Protein AF-A0A2I1DIG7-F1 (afdb_monomer)

Foldseek 3Di:
DDDDDDDDPDPPPPPPPDDDDPPPPPPPDDPPPPPPVNVVQVVQDDPVLVVLVVVLVVLLVLLVVLLVVLVVCLVPQDPDVVLSVVLVVLSVVLVVLLVVLVVVLVVLNVVLSVLSVLLVVLVVVLVVLVVVLVVDDPDPPPPVVSVVVNVVSVVSNVVSVVVSVVSVVVSVVSSVVSVVSSVVNLVSSLVSQVVSCVSCVVVPDHSCVRVVDPPPPPPPPDD

Sequence (223 aa):
MSEDVSPYYSAQRQELFREPQPTQQIEEAKPIQSDPDLDLLFSAVSRREEHIVDEILRSKSRADQALNLAQFAIATQLDQPAIKAIVGRALQDSKKDIDNNWEQIKSRIHRGREKQRLYQSLIRDMRTYQTELKSFGKVGRWAYAKARQKISLLEKIATVQEEALTARQSNMNIYDEITHLHEQMNRIIDDFVRLMDQALKPYRVSLLSIVPVEKTEENEAFT

Structure (mmCIF, N/CA/C/O backbone):
data_AF-A0A2I1DIG7-F1
#
_entry.id   AF-A0A2I1DIG7-F1
#
loop_
_atom_site.group_PDB
_atom_site.id
_atom_site.type_symbol
_atom_site.label_atom_id
_atom_site.label_alt_id
_atom_site.label_comp_id
_atom_site.label_asym_id
_atom_site.label_entity_id
_atom_site.label_seq_id
_atom_site.pdbx_PDB_ins_code
_atom_site.Cartn_x
_atom_site.Cartn_y
_atom_site.Cartn_z
_atom_site.occupancy
_atom_site.B_iso_or_equiv
_atom_site.auth_seq_id
_atom_site.auth_comp_id
_atom_site.auth_asym_id
_atom_site.auth_atom_id
_atom_site.pdbx_PDB_model_num
ATOM 1 N N . MET A 1 1 ? -65.538 -28.952 -41.604 1.00 41.72 1 MET A N 1
ATOM 2 C CA . MET A 1 1 ? -65.391 -28.784 -40.148 1.00 41.72 1 MET A CA 1
ATOM 3 C C . MET A 1 1 ? -63.909 -28.711 -39.853 1.00 41.72 1 MET A C 1
ATOM 5 O O . MET A 1 1 ? -63.253 -29.737 -39.940 1.00 41.72 1 MET A O 1
ATOM 9 N N . SER A 1 2 ? -63.422 -27.499 -39.599 1.00 36.06 2 SER A N 1
ATOM 10 C CA . SER A 1 2 ? -62.086 -27.192 -39.083 1.00 36.06 2 SER A CA 1
ATOM 11 C C . SER A 1 2 ? -62.243 -25.899 -38.284 1.00 36.06 2 SER A C 1
ATOM 13 O O . SER A 1 2 ? -62.700 -24.902 -38.841 1.00 36.06 2 SER A O 1
ATOM 15 N N . GLU A 1 3 ? -61.977 -25.960 -36.983 1.00 39.78 3 GLU A N 1
ATOM 16 C CA . GLU A 1 3 ? -62.033 -24.836 -36.046 1.00 39.78 3 GLU A CA 1
ATOM 17 C C . GLU A 1 3 ? -60.629 -24.234 -35.906 1.00 39.78 3 GLU A C 1
ATOM 19 O O . GLU A 1 3 ? -59.694 -24.949 -35.551 1.00 39.78 3 GLU A O 1
ATOM 24 N N . ASP A 1 4 ? -60.498 -22.930 -36.161 1.00 42.25 4 ASP A N 1
ATOM 25 C CA . ASP A 1 4 ? -59.338 -22.125 -35.765 1.00 42.25 4 ASP A CA 1
ATOM 26 C C . ASP A 1 4 ? -59.687 -21.368 -34.476 1.00 42.25 4 ASP A C 1
ATOM 28 O O . ASP A 1 4 ? -60.596 -20.534 -34.437 1.00 42.25 4 ASP A O 1
ATOM 32 N N . VAL A 1 5 ? -58.963 -21.690 -33.404 1.00 43.78 5 VAL A N 1
ATOM 33 C CA . VAL A 1 5 ? -59.120 -21.122 -32.062 1.00 43.78 5 VAL A CA 1
ATOM 34 C C . VAL A 1 5 ? -58.195 -19.911 -31.909 1.00 43.78 5 VAL A C 1
ATOM 36 O O . VAL A 1 5 ? -56.974 -20.024 -31.986 1.00 43.78 5 VAL A O 1
ATOM 39 N N . SER A 1 6 ? -58.801 -18.746 -31.672 1.00 43.62 6 SER A N 1
ATOM 40 C CA . SER A 1 6 ? -58.138 -17.464 -31.396 1.00 43.62 6 SER A CA 1
ATOM 41 C C . SER A 1 6 ? -57.540 -17.411 -29.972 1.00 43.62 6 SER A C 1
ATOM 43 O O . SER A 1 6 ? -58.191 -17.874 -29.030 1.00 43.62 6 SER A O 1
ATOM 45 N N . PRO A 1 7 ? -56.338 -16.831 -29.761 1.00 49.75 7 PRO A N 1
ATOM 46 C CA . PRO A 1 7 ? -55.636 -16.855 -28.481 1.00 49.75 7 PRO A CA 1
ATOM 47 C C . PRO A 1 7 ? -55.866 -15.559 -27.688 1.00 49.75 7 PRO A C 1
ATOM 49 O O . PRO A 1 7 ? -55.110 -14.603 -27.819 1.00 49.75 7 PRO A O 1
ATOM 52 N N . TYR A 1 8 ? -56.878 -15.517 -26.822 1.00 45.59 8 TYR A N 1
ATOM 53 C CA . TYR A 1 8 ? -57.072 -14.381 -25.906 1.00 45.59 8 TYR A CA 1
ATOM 54 C C . TYR A 1 8 ? -57.548 -14.809 -24.515 1.00 45.59 8 TYR A C 1
ATOM 56 O O . TYR A 1 8 ? -58.564 -14.337 -24.034 1.00 45.59 8 TYR A O 1
ATOM 64 N N . TYR A 1 9 ? -56.794 -15.676 -23.833 1.00 47.66 9 TYR A N 1
ATOM 65 C CA . TYR A 1 9 ? -56.940 -15.876 -22.383 1.00 47.66 9 TYR A CA 1
ATOM 66 C C . TYR A 1 9 ? -55.616 -16.327 -21.743 1.00 47.66 9 TYR A C 1
ATOM 68 O O . TYR A 1 9 ? -55.425 -17.502 -21.442 1.00 47.66 9 TYR A O 1
ATOM 76 N N . SER A 1 10 ? -54.682 -15.400 -21.505 1.00 55.91 10 SER A N 1
ATOM 77 C CA . SER A 1 10 ? -53.523 -15.676 -20.629 1.00 55.91 10 SER A CA 1
ATOM 78 C C . SER A 1 10 ? -53.003 -14.492 -19.803 1.00 55.91 10 SER A C 1
ATOM 80 O O . SER A 1 10 ? -52.068 -14.673 -19.030 1.00 55.91 10 SER A O 1
ATOM 82 N N . ALA A 1 11 ? -53.625 -13.309 -19.863 1.00 49.84 11 ALA A N 1
ATOM 83 C CA . ALA A 1 11 ? -53.161 -12.151 -19.087 1.00 49.84 11 ALA A CA 1
ATOM 84 C C . ALA A 1 11 ? -53.667 -12.129 -17.628 1.00 49.84 11 ALA A C 1
ATOM 86 O O . ALA A 1 11 ? -53.032 -11.538 -16.765 1.00 49.84 11 ALA A O 1
ATOM 87 N N . GLN A 1 12 ? -54.774 -12.809 -17.314 1.00 46.28 12 GLN A N 1
ATOM 88 C CA . GLN A 1 12 ? -55.459 -12.646 -16.021 1.00 46.28 12 GLN A CA 1
ATOM 89 C C . GLN A 1 12 ? -55.063 -13.677 -14.945 1.00 46.28 12 GLN A C 1
ATOM 91 O O . GLN A 1 12 ? -55.613 -13.674 -13.848 1.00 46.28 12 GLN A O 1
ATOM 96 N N . ARG A 1 13 ? -54.109 -14.576 -15.234 1.00 43.19 13 ARG A N 1
ATOM 97 C CA . ARG A 1 13 ? -53.685 -15.647 -14.306 1.00 43.19 13 ARG A CA 1
ATOM 98 C C . ARG A 1 13 ? -52.307 -15.433 -13.666 1.00 43.19 13 ARG A C 1
ATOM 100 O O . ARG A 1 13 ? -51.921 -16.232 -12.821 1.00 43.19 13 ARG A O 1
ATOM 107 N N . GLN A 1 14 ? -51.581 -14.372 -14.031 1.00 46.81 14 GLN A N 1
ATOM 108 C CA . GLN A 1 14 ? -50.268 -14.045 -13.447 1.00 46.81 14 GLN A CA 1
ATOM 109 C C . GLN A 1 14 ? -50.323 -13.020 -12.301 1.00 46.81 14 GLN A C 1
ATOM 111 O O . GLN A 1 14 ? -49.319 -12.819 -11.625 1.00 46.81 14 GLN A O 1
ATOM 116 N N . GLU A 1 15 ? -51.480 -12.420 -12.010 1.00 49.91 15 GLU A N 1
ATOM 117 C CA . GLU A 1 15 ? -51.599 -11.404 -10.947 1.00 49.91 15 GLU A CA 1
ATOM 118 C C . GLU A 1 15 ? -51.846 -11.980 -9.540 1.00 49.91 15 GLU A C 1
ATOM 120 O O . GLU A 1 15 ? -51.799 -11.247 -8.558 1.00 49.91 15 GLU A O 1
ATOM 125 N N . LEU A 1 16 ? -52.044 -13.296 -9.406 1.00 44.84 16 LEU A N 1
ATOM 126 C CA . LEU A 1 16 ? -52.400 -13.946 -8.133 1.00 44.84 16 LEU A CA 1
ATOM 127 C C . LEU A 1 16 ? -51.210 -14.472 -7.305 1.00 44.84 16 LEU A C 1
ATOM 129 O O . LEU A 1 16 ? -51.432 -15.046 -6.245 1.00 44.84 16 LEU A O 1
ATOM 133 N N . PHE A 1 17 ? -49.961 -14.257 -7.742 1.00 43.19 17 PHE A N 1
ATOM 134 C CA . PHE A 1 17 ? -48.748 -14.724 -7.038 1.00 43.19 17 PHE A CA 1
ATOM 135 C C . PHE A 1 17 ? -47.751 -13.614 -6.651 1.00 43.19 17 PHE A C 1
ATOM 137 O O . PHE A 1 17 ? -46.592 -13.899 -6.355 1.00 43.19 17 PHE A O 1
ATOM 144 N N . ARG A 1 18 ? -48.166 -12.341 -6.608 1.00 42.56 18 ARG A N 1
ATOM 145 C CA . ARG A 1 18 ? -47.345 -11.280 -5.995 1.00 42.56 18 ARG A CA 1
ATOM 146 C C . ARG A 1 18 ? -47.622 -11.197 -4.493 1.00 42.56 18 ARG A C 1
ATOM 148 O O . ARG A 1 18 ? -48.443 -10.402 -4.050 1.00 42.56 18 ARG A O 1
ATOM 155 N N . GLU A 1 19 ? -46.913 -12.004 -3.712 1.00 44.62 19 GLU A N 1
ATOM 156 C CA . GLU A 1 19 ? -46.682 -11.674 -2.303 1.00 44.62 19 GLU A CA 1
ATOM 157 C C . GLU A 1 19 ? -45.810 -10.403 -2.207 1.00 44.62 19 GLU A C 1
ATOM 159 O O . GLU A 1 19 ? -44.902 -10.214 -3.027 1.00 44.62 19 GLU A O 1
ATOM 164 N N . PRO A 1 20 ? -46.074 -9.498 -1.246 1.00 40.66 20 PRO A N 1
ATOM 165 C CA . PRO A 1 20 ? -45.324 -8.259 -1.102 1.00 40.66 20 PRO A CA 1
ATOM 166 C C . PRO A 1 20 ? -43.952 -8.551 -0.485 1.00 40.66 20 PRO A C 1
ATOM 168 O O . PRO A 1 20 ? -43.839 -8.844 0.704 1.00 40.66 20 PRO A O 1
ATOM 171 N N . GLN A 1 21 ? -42.889 -8.445 -1.282 1.00 39.94 21 GLN A N 1
ATOM 172 C CA . GLN A 1 21 ? -41.543 -8.337 -0.723 1.00 39.94 21 GLN A CA 1
ATOM 173 C C . GLN A 1 21 ? -41.403 -6.990 0.007 1.00 39.94 21 GLN A C 1
ATOM 175 O O . GLN A 1 21 ? -41.859 -5.969 -0.517 1.00 39.94 21 GLN A O 1
ATOM 180 N N . PRO A 1 22 ? -40.786 -6.957 1.201 1.00 36.09 22 PRO A N 1
ATOM 181 C CA . PRO A 1 22 ? -40.536 -5.713 1.904 1.00 36.09 22 PRO A CA 1
ATOM 182 C C . PRO A 1 22 ? -39.555 -4.880 1.086 1.00 36.09 22 PRO A C 1
ATOM 184 O O . PRO A 1 22 ? -38.478 -5.344 0.714 1.00 36.09 22 PRO A O 1
ATOM 187 N N . THR A 1 23 ? -39.948 -3.641 0.811 1.00 41.53 23 THR A N 1
ATOM 188 C CA . THR A 1 23 ? -39.124 -2.607 0.199 1.00 41.53 23 THR A CA 1
ATOM 189 C C . THR A 1 23 ? -37.865 -2.419 1.045 1.00 41.53 23 THR A C 1
ATOM 191 O O . THR A 1 23 ? -37.872 -1.680 2.027 1.00 41.53 23 THR A O 1
ATOM 194 N N . GLN A 1 24 ? -36.773 -3.096 0.688 1.00 35.69 24 GLN A N 1
ATOM 195 C CA . GLN A 1 24 ? -35.452 -2.655 1.105 1.00 35.69 24 GLN A CA 1
ATOM 196 C C . GLN A 1 24 ? -35.233 -1.318 0.409 1.00 35.69 24 GLN A C 1
ATOM 198 O O . GLN A 1 24 ? -35.004 -1.249 -0.798 1.00 35.69 24 GLN A O 1
ATOM 203 N N . GLN A 1 25 ? -35.396 -0.245 1.179 1.00 35.19 25 GLN A N 1
ATOM 204 C CA . GLN A 1 25 ? -34.804 1.038 0.857 1.00 35.19 25 GLN A CA 1
ATOM 205 C C . GLN A 1 25 ? -33.308 0.771 0.708 1.00 35.19 25 GLN A C 1
ATOM 207 O O . GLN A 1 25 ? -32.597 0.581 1.690 1.00 35.19 25 GLN A O 1
ATOM 212 N N . ILE A 1 26 ? -32.852 0.664 -0.536 1.00 41.94 26 ILE A N 1
ATOM 213 C CA . ILE A 1 26 ? -31.448 0.845 -0.858 1.00 41.94 26 ILE A CA 1
ATOM 214 C C . ILE A 1 26 ? -31.205 2.310 -0.509 1.00 41.94 26 ILE A C 1
ATOM 216 O O . ILE A 1 26 ? -31.555 3.196 -1.287 1.00 41.94 26 ILE A O 1
ATOM 220 N N . GLU A 1 27 ? -30.733 2.566 0.715 1.00 37.75 27 GLU A N 1
ATOM 221 C CA . GLU A 1 27 ? -30.105 3.837 1.049 1.00 37.75 27 GLU A CA 1
ATOM 222 C C . GLU A 1 27 ? -29.059 4.072 -0.034 1.00 37.75 27 GLU A C 1
ATOM 224 O O . GLU A 1 27 ? -28.106 3.302 -0.179 1.00 37.75 27 GLU A O 1
ATOM 229 N N . GLU A 1 28 ? -29.310 5.089 -0.855 1.00 39.97 28 GLU A N 1
ATOM 230 C CA . GLU A 1 28 ? -28.376 5.592 -1.842 1.00 39.97 28 GLU A CA 1
ATOM 231 C C . GLU A 1 28 ? -27.035 5.772 -1.138 1.00 39.97 28 GLU A C 1
ATOM 233 O O . GLU A 1 28 ? -26.866 6.648 -0.283 1.00 39.97 28 GLU A O 1
ATOM 238 N N . ALA A 1 29 ? -26.093 4.885 -1.461 1.00 34.38 29 ALA A N 1
ATOM 239 C CA . ALA A 1 29 ? -24.721 5.006 -1.030 1.00 34.38 29 ALA A CA 1
ATOM 240 C C . ALA A 1 29 ? -24.273 6.408 -1.436 1.00 34.38 29 ALA A C 1
ATOM 242 O O . ALA A 1 29 ? -24.163 6.711 -2.627 1.00 34.38 29 ALA A O 1
ATOM 243 N N . LYS A 1 30 ? -24.070 7.279 -0.438 1.00 35.94 30 LYS A N 1
ATOM 244 C CA . LYS A 1 30 ? -23.437 8.579 -0.645 1.00 35.94 30 LYS A CA 1
ATOM 245 C C . LYS A 1 30 ? -22.227 8.332 -1.541 1.00 35.94 30 LYS A C 1
ATOM 247 O O . LYS A 1 30 ? -21.436 7.446 -1.198 1.00 35.94 30 LYS A O 1
ATOM 252 N N . PRO A 1 31 ? -22.081 9.051 -2.667 1.00 37.19 31 PRO A N 1
ATOM 253 C CA . PRO A 1 31 ? -20.903 8.896 -3.492 1.00 37.19 31 PRO A CA 1
ATOM 254 C C . PRO A 1 31 ? -19.711 9.147 -2.578 1.00 37.19 31 PRO A C 1
ATOM 256 O O . PRO A 1 31 ? -19.595 10.214 -1.968 1.00 37.19 31 PRO A O 1
ATOM 259 N N . ILE A 1 32 ? -18.885 8.113 -2.418 1.00 45.44 32 ILE A N 1
ATOM 260 C CA . ILE A 1 32 ? -17.539 8.241 -1.879 1.00 45.44 32 ILE A CA 1
ATOM 261 C C . ILE A 1 32 ? -16.958 9.403 -2.674 1.00 45.44 32 ILE A C 1
ATOM 263 O O . ILE A 1 32 ? -16.898 9.315 -3.899 1.00 45.44 32 ILE A O 1
ATOM 267 N N . GLN A 1 33 ? -16.676 10.524 -2.009 1.00 41.66 33 GLN A N 1
ATOM 268 C CA . GLN A 1 33 ? -15.991 11.646 -2.633 1.00 41.66 33 GLN A CA 1
ATOM 269 C C . GLN A 1 33 ? -14.671 11.072 -3.139 1.00 41.66 33 GLN A C 1
ATOM 271 O O . GLN A 1 33 ? -13.761 10.833 -2.346 1.00 41.66 33 GLN A O 1
ATOM 276 N N . SER A 1 34 ? -14.619 10.724 -4.427 1.00 44.69 34 SER A N 1
ATOM 277 C CA . SER A 1 34 ? -13.392 10.282 -5.052 1.00 44.69 34 SER A CA 1
ATOM 278 C C . SER A 1 34 ? -12.483 11.492 -5.027 1.00 44.69 34 SER A C 1
ATOM 280 O O . SER A 1 34 ? -12.815 12.561 -5.541 1.00 44.69 34 SER A O 1
ATOM 282 N N . ASP A 1 35 ? -11.373 11.349 -4.315 1.00 45.12 35 ASP A N 1
ATOM 283 C CA . ASP A 1 35 ? -10.326 12.350 -4.329 1.00 45.12 35 ASP A CA 1
ATOM 284 C C . ASP A 1 35 ? -9.888 12.466 -5.800 1.00 45.12 35 ASP A C 1
ATOM 286 O O . ASP A 1 35 ? -9.460 11.464 -6.380 1.00 45.12 35 ASP A O 1
ATOM 290 N N . PRO A 1 36 ? -10.022 13.625 -6.461 1.00 52.28 36 PRO A N 1
ATOM 291 C CA . PRO A 1 36 ? -9.705 13.755 -7.886 1.00 52.28 36 PRO A CA 1
ATOM 292 C C . PRO A 1 36 ? -8.221 13.465 -8.194 1.00 52.28 36 PRO A C 1
ATOM 294 O O . PRO A 1 36 ? -7.865 13.181 -9.338 1.00 52.28 36 PRO A O 1
ATOM 297 N N . ASP A 1 37 ? -7.369 13.444 -7.163 1.00 46.16 37 ASP A N 1
ATOM 298 C CA . ASP A 1 37 ? -5.976 12.992 -7.218 1.00 46.16 37 ASP A CA 1
ATOM 299 C C . ASP A 1 37 ? -5.813 11.461 -7.323 1.00 46.16 37 ASP A C 1
ATOM 301 O O . ASP A 1 37 ? -4.749 10.984 -7.722 1.00 46.16 37 ASP A O 1
ATOM 305 N N . LEU A 1 38 ? -6.836 10.669 -6.985 1.00 47.41 38 LEU A N 1
ATOM 306 C CA . LEU A 1 38 ? -6.854 9.206 -7.112 1.00 47.41 38 LEU A CA 1
ATOM 307 C C . LEU A 1 38 ? -7.282 8.756 -8.520 1.00 47.41 38 LEU A C 1
ATOM 309 O O . LEU A 1 38 ? -6.676 7.830 -9.062 1.00 47.41 38 LEU A O 1
ATOM 313 N N . ASP A 1 39 ? -8.244 9.443 -9.143 1.00 46.19 39 ASP A N 1
ATOM 314 C CA . ASP A 1 39 ? -8.859 9.019 -10.414 1.00 46.19 39 ASP A CA 1
ATOM 315 C C . ASP A 1 39 ? -7.928 9.144 -11.636 1.00 46.19 39 ASP A C 1
ATOM 317 O O . ASP A 1 39 ? -7.998 8.344 -12.570 1.00 46.19 39 ASP A O 1
ATOM 321 N N . LEU A 1 40 ? -6.965 10.071 -11.617 1.00 45.78 40 LEU A N 1
ATOM 322 C CA . LEU A 1 40 ? -5.964 10.216 -12.688 1.00 45.78 40 LEU A CA 1
ATOM 323 C C . LEU A 1 40 ? -4.825 9.176 -12.631 1.00 45.78 40 LEU A C 1
ATOM 325 O O . LEU A 1 40 ? -3.918 9.205 -13.466 1.00 45.78 40 LEU A O 1
ATOM 329 N N . LEU A 1 41 ? -4.846 8.258 -11.656 1.00 45.66 41 LEU A N 1
ATOM 330 C CA . LEU A 1 41 ? -3.738 7.345 -11.350 1.00 45.66 41 LEU A CA 1
ATOM 331 C C . LEU A 1 41 ? -4.040 5.862 -11.616 1.00 45.66 41 LEU A C 1
ATOM 333 O O . LEU A 1 41 ? -3.121 5.044 -11.555 1.00 45.66 41 LEU A O 1
ATOM 337 N N . PHE A 1 42 ? -5.271 5.506 -11.996 1.00 46.12 42 PHE A N 1
ATOM 338 C CA . PHE A 1 42 ? -5.660 4.124 -12.316 1.00 46.12 42 PHE A CA 1
ATOM 339 C C . PHE A 1 42 ? -5.193 3.631 -13.697 1.00 46.12 42 PHE A C 1
ATOM 341 O O . PHE A 1 42 ? -5.257 2.439 -13.981 1.00 46.12 42 PHE A O 1
ATOM 348 N N . SER A 1 43 ? -4.621 4.485 -14.557 1.00 47.06 43 SER A N 1
ATOM 349 C CA . SER A 1 43 ? -4.090 4.030 -15.858 1.00 47.06 43 SER A CA 1
ATOM 350 C C . SER A 1 43 ? -2.742 3.298 -15.755 1.00 47.06 43 SER A C 1
ATOM 352 O O . SER A 1 43 ? -2.150 2.944 -16.776 1.00 47.06 43 SER A O 1
ATOM 354 N N . ALA A 1 44 ? -2.203 3.150 -14.543 1.00 52.09 44 ALA A N 1
ATOM 355 C CA . ALA A 1 44 ? -0.810 2.791 -14.310 1.00 52.09 44 ALA A CA 1
ATOM 356 C C . ALA A 1 44 ? -0.596 1.608 -13.358 1.00 52.09 44 ALA A C 1
ATOM 358 O O . ALA A 1 44 ? 0.519 1.085 -13.347 1.00 52.09 44 ALA A O 1
ATOM 359 N N . VAL A 1 45 ? -1.622 1.213 -12.598 1.00 58.09 45 VAL A N 1
ATOM 360 C CA . VAL A 1 45 ? -1.557 0.260 -11.481 1.00 58.09 45 VAL A CA 1
ATOM 361 C C . VAL A 1 45 ? -1.855 -1.161 -11.975 1.00 58.09 45 VAL A C 1
ATOM 363 O O . VAL A 1 45 ? -2.705 -1.365 -12.840 1.00 58.09 45 VAL A O 1
ATOM 366 N N . SER A 1 46 ? -1.124 -2.169 -11.486 1.00 67.25 46 SER A N 1
ATOM 367 C CA . SER A 1 46 ? -1.462 -3.570 -11.784 1.00 67.25 46 SER A CA 1
ATOM 368 C C . SER A 1 46 ? -2.808 -3.912 -11.143 1.00 67.25 46 SER A C 1
ATOM 370 O O . SER A 1 46 ? -3.027 -3.545 -9.995 1.00 67.25 46 SER A O 1
ATOM 372 N N . ARG A 1 47 ? -3.671 -4.700 -11.799 1.00 74.94 47 ARG A N 1
ATOM 373 C CA . ARG A 1 47 ? -4.954 -5.153 -11.209 1.00 74.94 47 ARG A CA 1
ATOM 374 C C . ARG A 1 47 ? -4.801 -5.745 -9.799 1.00 74.94 47 ARG A C 1
ATOM 376 O O . ARG A 1 47 ? -5.683 -5.592 -8.966 1.00 74.94 47 ARG A O 1
ATOM 383 N N . ARG A 1 48 ? -3.665 -6.401 -9.523 1.00 75.38 48 ARG A N 1
ATOM 384 C CA . ARG A 1 48 ? -3.313 -6.904 -8.181 1.00 75.38 48 ARG A CA 1
ATOM 385 C C . ARG A 1 48 ? -3.149 -5.770 -7.164 1.00 75.38 48 ARG A C 1
ATOM 387 O O . ARG A 1 48 ? -3.635 -5.878 -6.051 1.00 75.38 48 ARG A O 1
ATOM 394 N N . GLU A 1 49 ? -2.431 -4.718 -7.533 1.00 74.75 49 GLU A N 1
ATOM 395 C CA . GLU A 1 49 ? -2.117 -3.579 -6.662 1.00 74.75 49 GLU A CA 1
ATOM 396 C C . GLU A 1 49 ? -3.384 -2.759 -6.359 1.00 74.75 49 GLU A C 1
ATOM 398 O O . GLU A 1 49 ? -3.573 -2.319 -5.231 1.00 74.75 49 GLU A O 1
ATOM 403 N N . GLU A 1 50 ? -4.274 -2.613 -7.344 1.00 79.25 50 GLU A N 1
ATOM 404 C CA . GLU A 1 50 ? -5.595 -1.992 -7.185 1.00 79.25 50 GLU A CA 1
ATOM 405 C C . GLU A 1 50 ? -6.483 -2.801 -6.232 1.00 79.25 50 GLU A C 1
ATOM 407 O O . GLU A 1 50 ? -7.007 -2.253 -5.266 1.00 79.25 50 GLU A O 1
ATOM 412 N N . HIS A 1 51 ? -6.551 -4.121 -6.429 1.00 84.12 51 HIS A N 1
ATOM 413 C CA . HIS A 1 51 ? -7.302 -5.012 -5.548 1.00 84.12 51 HIS A CA 1
ATOM 414 C C . HIS A 1 51 ? -6.833 -4.938 -4.086 1.00 84.12 51 HIS A C 1
ATOM 416 O O . HIS A 1 51 ? -7.663 -4.850 -3.186 1.00 84.12 51 HIS A O 1
ATOM 422 N N . ILE A 1 52 ? -5.513 -4.908 -3.856 1.00 83.38 52 ILE A N 1
ATOM 423 C CA . ILE A 1 52 ? -4.934 -4.756 -2.512 1.00 83.38 52 ILE A CA 1
ATOM 424 C C . ILE A 1 52 ? -5.386 -3.432 -1.881 1.00 83.38 52 ILE A C 1
ATOM 426 O O . ILE A 1 52 ? -5.798 -3.403 -0.726 1.00 83.38 52 ILE A O 1
ATOM 430 N N . VAL A 1 53 ? -5.335 -2.324 -2.626 1.00 84.06 53 VAL A N 1
ATOM 431 C CA . VAL A 1 53 ? -5.754 -1.011 -2.106 1.00 84.06 53 VAL A CA 1
ATOM 432 C C . VAL A 1 53 ? -7.247 -0.996 -1.767 1.00 84.06 53 VAL A C 1
ATOM 434 O O . VAL A 1 53 ? -7.620 -0.508 -0.699 1.00 84.06 53 VAL A O 1
ATOM 437 N N . ASP A 1 54 ? -8.089 -1.570 -2.624 1.00 86.31 54 ASP A N 1
ATOM 438 C CA . ASP A 1 54 ? -9.531 -1.671 -2.387 1.00 86.31 54 ASP A CA 1
ATOM 439 C C . ASP A 1 54 ? -9.858 -2.492 -1.137 1.00 86.31 54 ASP A C 1
ATOM 441 O O . ASP A 1 54 ? -10.707 -2.107 -0.328 1.00 86.31 54 ASP A O 1
ATOM 445 N N . GLU A 1 55 ? -9.185 -3.626 -0.959 1.00 86.19 55 GLU A N 1
ATOM 446 C CA . GLU A 1 55 ? -9.369 -4.493 0.200 1.00 86.19 55 GLU A CA 1
ATOM 447 C C . GLU A 1 55 ? -8.985 -3.782 1.502 1.00 86.19 55 GLU A C 1
ATOM 449 O O . GLU A 1 55 ? -9.722 -3.827 2.493 1.00 86.19 55 GLU A O 1
ATOM 454 N N . ILE A 1 56 ? -7.887 -3.029 1.477 1.00 86.81 56 ILE A N 1
ATOM 455 C CA . ILE A 1 56 ? -7.439 -2.232 2.615 1.00 86.81 56 ILE A CA 1
ATOM 456 C C . ILE A 1 56 ? -8.442 -1.135 2.958 1.00 86.81 56 ILE A C 1
ATOM 458 O O . ILE A 1 56 ? -8.763 -0.959 4.134 1.00 86.81 56 ILE A O 1
ATOM 462 N N . LEU A 1 57 ? -8.955 -0.410 1.961 1.00 87.75 57 LEU A N 1
ATOM 463 C CA . LEU A 1 57 ? -9.959 0.635 2.177 1.00 87.75 57 LEU A CA 1
ATOM 464 C C . LEU A 1 57 ? -11.229 0.060 2.809 1.00 87.75 57 LEU A C 1
ATOM 466 O O . LEU A 1 57 ? -11.767 0.630 3.762 1.00 87.75 57 LEU A O 1
ATOM 470 N N . ARG A 1 58 ? -11.678 -1.105 2.329 1.00 87.62 58 ARG A N 1
ATOM 471 C CA . ARG A 1 58 ? -12.818 -1.821 2.915 1.00 87.62 58 ARG A CA 1
ATOM 472 C C . ARG A 1 58 ? -12.539 -2.242 4.353 1.00 87.62 58 ARG A C 1
ATOM 474 O O . ARG A 1 58 ? -13.422 -2.093 5.193 1.00 87.62 58 ARG A O 1
ATOM 481 N N . SER A 1 59 ? -11.348 -2.761 4.643 1.00 83.88 59 SER A N 1
ATOM 482 C CA . SER A 1 59 ? -10.972 -3.151 6.005 1.00 83.88 59 SER A CA 1
ATOM 483 C C . SER A 1 59 ? -10.917 -1.948 6.947 1.00 83.88 59 SER A C 1
ATOM 485 O O . SER A 1 59 ? -11.548 -1.983 8.000 1.00 83.88 59 SER A O 1
ATOM 487 N N . LYS A 1 60 ? -10.285 -0.836 6.549 1.00 88.12 60 LYS A N 1
ATOM 488 C CA . LYS A 1 60 ? -10.258 0.395 7.356 1.00 88.12 60 LYS A CA 1
ATOM 489 C C . LYS A 1 60 ? -11.669 0.924 7.624 1.00 88.12 60 LYS A C 1
ATOM 491 O O . LYS A 1 60 ? -11.986 1.260 8.759 1.00 88.12 60 LYS A O 1
ATOM 496 N N . SER A 1 61 ? -12.547 0.918 6.618 1.00 87.12 61 SER A N 1
ATOM 497 C CA . SER A 1 61 ? -13.949 1.311 6.801 1.00 87.12 61 SER A CA 1
ATOM 498 C C . SER A 1 61 ? -14.679 0.424 7.819 1.00 87.12 61 SER A C 1
ATOM 500 O O . SER A 1 61 ? -15.355 0.944 8.708 1.00 87.12 61 SER A O 1
ATOM 502 N N . ARG A 1 62 ? -14.497 -0.903 7.747 1.00 84.94 62 ARG A N 1
ATOM 503 C CA . ARG A 1 62 ? -15.044 -1.844 8.741 1.00 84.94 62 ARG A CA 1
ATOM 504 C C . ARG A 1 62 ? -14.469 -1.596 10.138 1.00 84.94 62 ARG A C 1
ATOM 506 O O . ARG A 1 62 ? -15.224 -1.594 11.108 1.00 84.94 62 ARG A O 1
ATOM 513 N N . ALA A 1 63 ? -13.166 -1.336 10.237 1.00 85.00 63 ALA A N 1
ATOM 514 C CA . ALA A 1 63 ? -12.485 -0.997 11.484 1.00 85.00 63 ALA A CA 1
ATOM 515 C C . ALA A 1 63 ? -13.118 0.228 12.151 1.00 85.00 63 ALA A C 1
ATOM 517 O O . ALA A 1 63 ? -13.483 0.192 13.323 1.00 85.00 63 ALA A O 1
ATOM 518 N N . ASP A 1 64 ? -13.297 1.303 11.382 1.00 88.06 64 ASP A N 1
ATOM 519 C CA . ASP A 1 64 ? -13.853 2.558 11.879 1.00 88.06 64 ASP A CA 1
ATOM 520 C C . ASP A 1 64 ? -15.308 2.388 12.325 1.00 88.06 64 ASP A C 1
ATOM 522 O O . ASP A 1 64 ? -15.700 2.899 13.375 1.00 88.06 64 ASP A O 1
ATOM 526 N N . GLN A 1 65 ? -16.107 1.618 11.579 1.00 85.69 65 GLN A N 1
ATOM 527 C CA . GLN A 1 65 ? -17.465 1.259 11.993 1.00 85.69 65 GLN A CA 1
ATOM 528 C C . GLN A 1 65 ? -17.457 0.499 13.325 1.00 85.69 65 GLN A C 1
ATOM 530 O O . GLN A 1 65 ? -18.180 0.882 14.246 1.00 85.69 65 GLN A O 1
ATOM 535 N N . ALA A 1 66 ? -16.610 -0.524 13.464 1.00 82.62 66 ALA A N 1
ATOM 536 C CA . ALA A 1 66 ? -16.502 -1.325 14.682 1.00 82.62 66 ALA A CA 1
ATOM 537 C C . ALA A 1 66 ? -16.082 -0.490 15.900 1.00 82.62 66 ALA A C 1
ATOM 539 O O . ALA A 1 66 ? -16.691 -0.598 16.965 1.00 82.62 66 ALA A O 1
ATOM 540 N N . LEU A 1 67 ? -15.086 0.385 15.734 1.00 87.12 67 LEU A N 1
ATOM 541 C CA . LEU A 1 67 ? -14.625 1.297 16.782 1.00 87.12 67 LEU A CA 1
ATOM 542 C C . LEU A 1 67 ? -15.726 2.281 17.199 1.00 87.12 67 LEU A C 1
ATOM 544 O O . LEU A 1 67 ? -15.935 2.495 18.393 1.00 87.12 67 LEU A O 1
ATOM 548 N N . ASN A 1 68 ? -16.467 2.849 16.243 1.00 87.19 68 ASN A N 1
ATOM 549 C CA . ASN A 1 68 ? -17.569 3.772 16.532 1.00 87.19 68 ASN A CA 1
ATOM 550 C C . ASN A 1 68 ? -18.714 3.080 17.287 1.00 87.19 68 ASN A C 1
ATOM 552 O O . ASN A 1 68 ? -19.266 3.634 18.240 1.00 87.19 68 ASN A O 1
ATOM 556 N N . LEU A 1 69 ? -19.050 1.849 16.901 1.00 84.19 69 LEU A N 1
ATOM 557 C CA . LEU A 1 69 ? -20.066 1.043 17.580 1.00 84.19 69 LEU A CA 1
ATOM 558 C C . LEU A 1 69 ? -19.632 0.653 18.989 1.00 84.19 69 LEU A C 1
ATOM 560 O O . LEU A 1 69 ? -20.420 0.763 19.927 1.00 84.19 69 LEU A O 1
ATOM 564 N N . ALA A 1 70 ? -18.371 0.255 19.157 1.00 83.69 70 ALA A N 1
ATOM 565 C CA . ALA A 1 70 ? -17.801 -0.014 20.467 1.00 83.69 70 ALA A CA 1
ATOM 566 C C . ALA A 1 70 ? -17.843 1.237 21.352 1.00 83.69 70 ALA A C 1
ATOM 568 O O . ALA A 1 70 ? -18.280 1.159 22.497 1.00 83.69 70 ALA A O 1
ATOM 569 N N . GLN A 1 71 ? -17.477 2.406 20.819 1.00 87.94 71 GLN A N 1
ATOM 570 C CA . GLN A 1 71 ? -17.568 3.675 21.541 1.00 87.94 71 GLN A CA 1
ATOM 571 C C . GLN A 1 71 ? -19.000 3.962 22.013 1.00 87.94 71 GLN A C 1
ATOM 573 O O . GLN A 1 71 ? -19.203 4.347 23.168 1.00 87.94 71 GLN A O 1
ATOM 578 N N . PHE A 1 72 ? -19.993 3.736 21.149 1.00 85.06 72 PHE A N 1
ATOM 579 C CA . PHE A 1 72 ? -21.402 3.891 21.500 1.00 85.06 72 PHE A CA 1
ATOM 580 C C . PHE A 1 72 ? -21.841 2.900 22.589 1.00 85.06 72 PHE A C 1
ATOM 582 O O . PHE A 1 72 ? -22.466 3.307 23.571 1.00 85.06 72 PHE A O 1
ATOM 589 N N . ALA A 1 73 ? -21.478 1.621 22.468 1.00 81.44 73 ALA A N 1
ATOM 590 C CA . ALA A 1 73 ? -21.806 0.590 23.454 1.00 81.44 73 ALA A CA 1
ATOM 591 C C . ALA A 1 73 ? -21.170 0.882 24.826 1.00 81.44 73 ALA A C 1
ATOM 593 O O . ALA A 1 73 ? -21.837 0.804 25.855 1.00 81.44 73 ALA A O 1
ATOM 594 N N . ILE A 1 74 ? -19.907 1.320 24.856 1.00 82.38 74 ILE A N 1
ATOM 595 C CA . ILE A 1 74 ? -19.210 1.721 26.089 1.00 82.38 74 ILE A CA 1
ATOM 596 C C . ILE A 1 74 ? -19.889 2.925 26.749 1.00 82.38 74 ILE A C 1
ATOM 598 O O . ILE A 1 74 ? -19.966 3.014 27.977 1.00 82.38 74 ILE A O 1
ATOM 602 N N . ALA A 1 75 ? -20.377 3.873 25.949 1.00 84.38 75 ALA A N 1
ATOM 603 C CA . ALA A 1 75 ? -21.052 5.051 26.472 1.00 84.38 75 ALA A CA 1
ATOM 604 C C . ALA A 1 75 ? -22.426 4.720 27.074 1.00 84.38 75 ALA A C 1
ATOM 606 O O . ALA A 1 75 ? -22.759 5.287 28.115 1.00 84.38 75 ALA A O 1
ATOM 607 N N . THR A 1 76 ? -23.184 3.822 26.436 1.00 81.44 76 THR A N 1
ATOM 608 C CA . THR A 1 76 ? -24.620 3.613 26.699 1.00 81.44 76 THR A CA 1
ATOM 609 C C . THR A 1 76 ? -24.961 2.376 27.526 1.00 81.44 76 THR A C 1
ATOM 611 O O . THR A 1 76 ? -25.975 2.397 28.213 1.00 81.44 76 THR A O 1
ATOM 614 N N . GLN A 1 77 ? -24.162 1.309 27.460 1.00 78.06 77 GLN A N 1
ATOM 615 C CA . GLN A 1 77 ? -24.515 -0.003 28.029 1.00 78.06 77 GLN A CA 1
ATOM 616 C C . GLN A 1 77 ? -23.598 -0.446 29.170 1.00 78.06 77 GLN A C 1
ATOM 618 O O . GLN A 1 77 ? -23.935 -1.361 29.916 1.00 78.06 77 GLN A O 1
ATOM 623 N N . LEU A 1 78 ? -22.427 0.178 29.306 1.00 77.94 78 LEU A N 1
ATOM 624 C CA . LEU A 1 78 ? -21.459 -0.133 30.352 1.00 77.94 78 LEU A CA 1
ATOM 625 C C . LEU A 1 78 ? -21.651 0.793 31.558 1.00 77.94 78 LEU A C 1
ATOM 627 O O . LEU A 1 78 ? -21.170 1.931 31.574 1.00 77.94 78 LEU A O 1
ATOM 631 N N . ASP A 1 79 ? -22.310 0.258 32.586 1.00 78.50 79 ASP A N 1
ATOM 632 C CA . ASP A 1 79 ? -22.578 0.963 33.847 1.00 78.50 79 ASP A CA 1
ATOM 633 C C . ASP A 1 79 ? -21.420 0.849 34.850 1.00 78.50 79 ASP A C 1
ATOM 635 O O . ASP A 1 79 ? -21.222 1.722 35.696 1.00 78.50 79 ASP A O 1
ATOM 639 N N . GLN A 1 80 ? -20.615 -0.216 34.758 1.00 84.19 80 GLN A N 1
ATOM 640 C CA . GLN A 1 80 ? -19.500 -0.439 35.679 1.00 84.19 80 GLN A CA 1
ATOM 641 C C . GLN A 1 80 ? -18.293 0.449 35.321 1.00 84.19 80 GLN A C 1
ATOM 643 O O . GLN A 1 80 ? -17.683 0.245 34.265 1.00 84.19 80 GLN A O 1
ATOM 648 N N . PRO A 1 81 ? -17.862 1.379 36.201 1.00 84.25 81 PRO A N 1
ATOM 649 C CA . PRO A 1 81 ? -16.823 2.358 35.873 1.00 84.25 81 PRO A CA 1
ATOM 650 C C . PRO A 1 81 ? -15.447 1.717 35.650 1.00 84.25 81 PRO A C 1
ATOM 652 O O . PRO A 1 81 ? -14.684 2.184 34.807 1.00 84.25 81 PRO A O 1
ATOM 655 N N . ALA A 1 82 ? -15.142 0.621 36.353 1.00 84.00 82 ALA A N 1
ATOM 656 C CA . ALA A 1 82 ? -13.887 -0.110 36.185 1.00 84.00 82 ALA A CA 1
ATOM 657 C C . ALA A 1 82 ? -13.784 -0.764 34.797 1.00 84.00 82 ALA A C 1
ATOM 659 O O . ALA A 1 82 ? -12.780 -0.593 34.107 1.00 84.00 82 ALA A O 1
ATOM 660 N N . ILE A 1 83 ? -14.843 -1.451 34.350 1.00 80.75 83 ILE A N 1
ATOM 661 C CA . ILE A 1 83 ? -14.880 -2.069 33.016 1.00 80.75 83 ILE A CA 1
ATOM 662 C C . ILE A 1 83 ? -14.883 -0.980 31.939 1.00 80.75 83 ILE A C 1
ATOM 664 O O . ILE A 1 83 ? -14.124 -1.067 30.979 1.00 80.75 83 ILE A O 1
ATOM 668 N N . LYS A 1 84 ? -15.653 0.096 32.135 1.00 84.81 84 LYS A N 1
ATOM 669 C CA . LYS A 1 84 ? -15.679 1.247 31.225 1.00 84.81 84 LYS A CA 1
ATOM 670 C C . LYS A 1 84 ? -14.296 1.876 31.034 1.00 84.81 84 LYS A C 1
ATOM 672 O O . LYS A 1 84 ? -13.943 2.221 29.911 1.00 84.81 84 LYS A O 1
ATOM 677 N N . ALA A 1 85 ? -13.497 1.984 32.097 1.00 86.00 85 ALA A N 1
ATOM 678 C CA . ALA A 1 85 ? -12.129 2.491 32.017 1.00 86.00 85 ALA A CA 1
ATOM 679 C C . ALA A 1 85 ? -11.191 1.542 31.248 1.00 86.00 85 ALA A C 1
ATOM 681 O O . ALA A 1 85 ? -10.435 1.999 30.392 1.00 86.00 85 ALA A O 1
ATOM 682 N N . ILE A 1 86 ? -11.259 0.232 31.514 1.00 85.00 86 ILE A N 1
ATOM 683 C CA . ILE A 1 86 ? -10.427 -0.778 30.834 1.00 85.00 86 ILE A CA 1
ATOM 684 C C . ILE A 1 86 ? -10.754 -0.822 29.339 1.00 85.00 86 ILE A C 1
ATOM 686 O O . ILE A 1 86 ? -9.865 -0.695 28.500 1.00 85.00 86 ILE A O 1
ATOM 690 N N . VAL A 1 87 ? -12.036 -0.953 29.006 1.00 85.69 87 VAL A N 1
ATOM 691 C CA . VAL A 1 87 ? -12.504 -1.064 27.623 1.00 85.69 87 VAL A CA 1
ATOM 692 C C . VAL A 1 87 ? -12.327 0.262 26.876 1.00 85.69 87 VAL A C 1
ATOM 694 O O . VAL A 1 87 ? -11.929 0.272 25.716 1.00 85.69 87 VAL A O 1
ATOM 697 N N . GLY A 1 88 ? -12.538 1.398 27.549 1.00 87.50 88 GLY A N 1
ATOM 698 C CA . GLY A 1 88 ? -12.270 2.722 26.988 1.00 87.50 88 GLY A CA 1
ATOM 699 C C . GLY A 1 88 ? -10.793 2.932 26.644 1.00 87.50 88 GLY A C 1
ATOM 700 O O . GLY A 1 88 ? -10.488 3.502 25.598 1.00 87.50 88 GLY A O 1
ATOM 701 N N . ARG A 1 89 ? -9.874 2.423 27.474 1.00 89.50 89 ARG A N 1
ATOM 702 C CA . ARG A 1 89 ? -8.440 2.425 27.165 1.00 89.50 89 ARG A CA 1
ATOM 703 C C . ARG A 1 89 ? -8.117 1.506 25.988 1.00 89.50 89 ARG A C 1
ATOM 705 O O . ARG A 1 89 ? -7.454 1.951 25.061 1.00 89.50 89 ARG A O 1
ATOM 712 N N . ALA A 1 90 ? -8.647 0.282 25.977 1.00 88.50 90 ALA A N 1
ATOM 713 C CA . ALA A 1 90 ? -8.461 -0.652 24.866 1.00 88.50 90 ALA A CA 1
ATOM 714 C C . ALA A 1 90 ? -8.973 -0.081 23.529 1.00 88.50 90 ALA A C 1
ATOM 716 O O . ALA A 1 90 ? -8.320 -0.252 22.503 1.00 88.50 90 ALA A O 1
ATOM 717 N N . LEU A 1 91 ? -10.094 0.651 23.540 1.00 90.81 91 LEU A N 1
ATOM 718 C CA . LEU A 1 91 ? -10.613 1.373 22.374 1.00 90.81 91 LEU A CA 1
ATOM 719 C C . LEU A 1 91 ? -9.634 2.453 21.895 1.00 90.81 91 LEU A C 1
ATOM 721 O O . LEU A 1 91 ? -9.381 2.559 20.697 1.00 90.81 91 LEU A O 1
ATOM 725 N N . GLN A 1 92 ? -9.101 3.268 22.810 1.00 92.44 92 GLN A N 1
ATOM 726 C CA . GLN A 1 92 ? -8.144 4.323 22.462 1.00 92.44 92 GLN A CA 1
ATOM 727 C C . GLN A 1 92 ? -6.838 3.750 21.908 1.00 92.44 92 GLN A C 1
ATOM 729 O O . GLN A 1 92 ? -6.349 4.249 20.895 1.00 92.44 92 GLN A O 1
ATOM 734 N N . ASP A 1 93 ? -6.314 2.700 22.540 1.00 92.69 93 ASP A N 1
ATOM 735 C CA . ASP A 1 93 ? -5.094 2.019 22.112 1.00 92.69 93 ASP A CA 1
ATOM 736 C C . ASP A 1 93 ? -5.304 1.379 20.725 1.00 92.69 93 ASP A C 1
ATOM 738 O O . ASP A 1 93 ? -4.556 1.676 19.796 1.00 92.69 93 ASP A O 1
ATOM 742 N N . SER A 1 94 ? -6.404 0.641 20.523 1.00 90.62 94 SER A N 1
ATOM 743 C CA . SER A 1 94 ? -6.729 0.017 19.226 1.00 90.62 94 SER A CA 1
ATOM 744 C C . SER A 1 94 ? -6.925 1.051 18.118 1.00 90.62 94 SER A C 1
ATOM 746 O O . SER A 1 94 ? -6.414 0.886 17.013 1.00 90.62 94 SER A O 1
ATOM 748 N N . LYS A 1 95 ? -7.629 2.154 18.406 1.00 92.56 95 LYS A N 1
ATOM 749 C CA . LYS A 1 95 ? -7.808 3.254 17.451 1.00 92.56 95 LYS A CA 1
ATOM 750 C C . LYS A 1 95 ? -6.465 3.857 17.046 1.00 92.56 95 LYS A C 1
ATOM 752 O O . LYS A 1 95 ? -6.217 4.052 15.860 1.00 92.56 95 LYS A O 1
ATOM 757 N N . LYS A 1 96 ? -5.594 4.120 18.022 1.00 94.19 96 LYS A N 1
ATOM 758 C CA . LYS A 1 96 ? -4.258 4.665 17.778 1.00 94.19 96 LYS A CA 1
ATOM 759 C C . LYS A 1 96 ? -3.416 3.716 16.924 1.00 94.19 96 LYS A C 1
ATOM 761 O O . LYS A 1 96 ? -2.748 4.178 16.004 1.00 94.19 96 LYS A O 1
ATOM 766 N N . ASP A 1 97 ? -3.455 2.417 17.198 1.00 92.50 97 ASP A N 1
ATOM 767 C CA . ASP A 1 97 ? -2.678 1.429 16.448 1.00 92.50 97 ASP A CA 1
ATOM 768 C C . ASP A 1 97 ? -3.194 1.260 15.012 1.00 92.50 97 ASP A C 1
ATOM 770 O O . ASP A 1 97 ? -2.398 1.235 14.070 1.00 92.50 97 ASP A O 1
ATOM 774 N N . ILE A 1 98 ? -4.518 1.245 14.819 1.00 91.00 98 ILE A N 1
ATOM 775 C CA . ILE A 1 98 ? -5.143 1.241 13.489 1.00 91.00 98 ILE A CA 1
ATOM 776 C C . ILE A 1 98 ? -4.755 2.504 12.710 1.00 91.00 98 ILE A C 1
ATOM 778 O O . ILE A 1 98 ? -4.368 2.405 11.547 1.00 91.00 98 ILE A O 1
ATOM 782 N N . ASP A 1 99 ? -4.820 3.685 13.329 1.00 91.75 99 ASP A N 1
ATOM 783 C CA . ASP A 1 99 ? -4.466 4.944 12.666 1.00 91.75 99 ASP A CA 1
ATOM 784 C C . ASP A 1 99 ? -2.963 5.010 12.329 1.00 91.75 99 ASP A C 1
ATOM 786 O O . ASP A 1 99 ? -2.594 5.430 11.232 1.00 91.75 99 ASP A O 1
ATOM 790 N N . ASN A 1 100 ? -2.087 4.506 13.205 1.00 94.50 100 ASN A N 1
ATOM 791 C CA . ASN A 1 100 ? -0.649 4.400 12.931 1.00 94.50 100 ASN A CA 1
ATOM 792 C C . ASN A 1 100 ? -0.354 3.468 11.747 1.00 94.50 100 ASN A C 1
ATOM 794 O O . ASN A 1 100 ? 0.443 3.811 10.868 1.00 94.50 100 ASN A O 1
ATOM 798 N N . ASN A 1 101 ? -0.986 2.292 11.709 1.00 92.06 101 ASN A N 1
ATOM 799 C CA . ASN A 1 101 ? -0.844 1.356 10.594 1.00 92.06 101 ASN A CA 1
ATOM 800 C C . ASN A 1 101 ? -1.409 1.951 9.303 1.00 92.06 101 ASN A C 1
ATOM 802 O O . ASN A 1 101 ? -0.817 1.795 8.236 1.00 92.06 101 ASN A O 1
ATOM 806 N N . TRP A 1 102 ? -2.503 2.702 9.396 1.00 92.31 102 TRP A N 1
ATOM 807 C CA . TRP A 1 102 ? -3.108 3.373 8.256 1.00 92.31 102 TRP A CA 1
ATOM 808 C C . TRP A 1 102 ? -2.195 4.444 7.648 1.00 92.31 102 TRP A C 1
ATOM 810 O O . TRP A 1 102 ? -1.990 4.450 6.434 1.00 92.31 102 TRP A O 1
ATOM 820 N N . GLU A 1 103 ? -1.565 5.296 8.459 1.00 93.25 103 GLU A N 1
ATOM 821 C CA . GLU A 1 103 ? -0.578 6.274 7.971 1.00 93.25 103 GLU A CA 1
ATOM 822 C C . GLU A 1 103 ? 0.646 5.602 7.327 1.00 93.25 103 GLU A C 1
ATOM 824 O O . GLU A 1 103 ? 1.160 6.025 6.282 1.00 93.25 103 GLU A O 1
ATOM 829 N N . GLN A 1 104 ? 1.089 4.488 7.905 1.00 93.56 104 GLN A N 1
ATOM 830 C CA . GLN A 1 104 ? 2.144 3.663 7.329 1.00 93.56 104 GLN A CA 1
ATOM 831 C C . GLN A 1 104 ? 1.753 3.045 5.981 1.00 93.56 104 GLN A C 1
ATOM 833 O O . GLN A 1 104 ? 2.590 2.958 5.081 1.00 93.56 104 GLN A O 1
ATOM 838 N N . ILE A 1 105 ? 0.499 2.627 5.819 1.00 90.62 105 ILE A N 1
ATOM 839 C CA . ILE A 1 105 ? -0.012 2.110 4.550 1.00 90.62 105 ILE A CA 1
ATOM 840 C C . ILE A 1 105 ? -0.095 3.234 3.513 1.00 90.62 105 ILE A C 1
ATOM 842 O O . ILE A 1 105 ? 0.419 3.065 2.408 1.00 90.62 105 ILE A O 1
ATOM 846 N N . LYS A 1 106 ? -0.656 4.403 3.857 1.00 90.56 106 LYS A N 1
ATOM 847 C CA . LYS A 1 106 ? -0.736 5.557 2.940 1.00 90.56 106 LYS A CA 1
ATOM 848 C C . LYS A 1 106 ? 0.634 5.954 2.405 1.00 90.56 106 LYS A C 1
ATOM 850 O O . LYS A 1 106 ? 0.827 6.046 1.193 1.00 90.56 106 LYS A O 1
ATOM 855 N N . SER A 1 107 ? 1.600 6.159 3.300 1.00 91.44 107 SER A N 1
ATOM 856 C CA . SER A 1 107 ? 2.960 6.555 2.918 1.00 91.44 107 SER A CA 1
ATOM 857 C C . SER A 1 107 ? 3.625 5.524 1.999 1.00 91.44 107 SER A C 1
ATOM 859 O O . SER A 1 107 ? 4.252 5.893 1.003 1.00 91.44 107 SER A O 1
ATOM 861 N N . ARG A 1 108 ? 3.424 4.227 2.258 1.00 90.62 108 ARG A N 1
ATOM 862 C CA . ARG A 1 108 ? 3.902 3.153 1.377 1.00 90.62 108 ARG A CA 1
ATOM 863 C C . ARG A 1 108 ? 3.182 3.125 0.033 1.00 90.62 108 ARG A C 1
ATOM 865 O O . ARG A 1 108 ? 3.855 2.958 -0.978 1.00 90.62 108 ARG A O 1
ATOM 872 N N . ILE A 1 109 ? 1.869 3.356 -0.019 1.00 88.12 109 ILE A N 1
ATOM 873 C CA . ILE A 1 109 ? 1.124 3.468 -1.285 1.00 88.12 109 ILE A CA 1
ATOM 874 C C . ILE A 1 109 ? 1.691 4.614 -2.130 1.00 88.12 109 ILE A C 1
ATOM 876 O O . ILE A 1 109 ? 1.949 4.426 -3.320 1.00 88.12 109 ILE A O 1
ATOM 880 N N . HIS A 1 110 ? 1.953 5.781 -1.532 1.00 87.94 110 HIS A N 1
ATOM 881 C CA . HIS A 1 110 ? 2.589 6.897 -2.240 1.00 87.94 110 HIS A CA 1
ATOM 882 C C . HIS A 1 110 ? 3.974 6.515 -2.778 1.00 87.94 110 HIS A C 1
ATOM 884 O O . HIS A 1 110 ? 4.251 6.726 -3.960 1.00 87.94 110 HIS A O 1
ATOM 890 N N . ARG A 1 111 ? 4.807 5.864 -1.960 1.00 90.06 111 ARG A N 1
ATOM 891 C CA . ARG A 1 111 ? 6.127 5.373 -2.384 1.00 90.06 111 ARG A CA 1
ATOM 892 C C . ARG A 1 111 ? 6.036 4.339 -3.513 1.00 90.06 111 ARG A C 1
ATOM 894 O O . ARG A 1 111 ? 6.831 4.386 -4.450 1.00 90.06 111 ARG A O 1
ATOM 901 N N . GLY A 1 112 ? 5.074 3.418 -3.452 1.00 88.50 112 GLY A N 1
ATOM 902 C CA . GLY A 1 112 ? 4.809 2.444 -4.514 1.00 88.50 112 GLY A CA 1
ATOM 903 C C . GLY A 1 112 ? 4.448 3.145 -5.824 1.00 88.50 112 GLY A C 1
ATOM 904 O O . GLY A 1 112 ? 5.060 2.909 -6.866 1.00 88.50 112 GLY A O 1
ATOM 905 N N . ARG A 1 113 ? 3.557 4.139 -5.760 1.00 83.56 113 ARG A N 1
ATOM 906 C CA . ARG A 1 113 ? 3.191 4.966 -6.921 1.00 83.56 113 ARG A CA 1
ATOM 907 C C . ARG A 1 113 ? 4.389 5.694 -7.530 1.00 83.56 113 ARG A C 1
ATOM 909 O O . ARG A 1 113 ? 4.523 5.728 -8.752 1.00 83.56 113 ARG A O 1
ATOM 916 N N . GLU A 1 114 ? 5.283 6.250 -6.718 1.00 88.69 114 GLU A N 1
ATOM 917 C CA . GLU A 1 114 ? 6.522 6.865 -7.213 1.00 88.69 114 GLU A CA 1
ATOM 918 C C . GLU A 1 114 ? 7.408 5.855 -7.953 1.00 88.69 114 GLU A C 1
ATOM 920 O O . GLU A 1 114 ? 7.887 6.136 -9.055 1.00 88.69 114 GLU A O 1
ATOM 925 N N . LYS A 1 115 ? 7.580 4.649 -7.399 1.00 88.88 115 LYS A N 1
ATOM 926 C CA . LYS A 1 115 ? 8.350 3.572 -8.044 1.00 88.88 115 LYS A CA 1
ATOM 927 C C . LYS A 1 115 ? 7.707 3.094 -9.341 1.00 88.88 115 LYS A C 1
ATOM 929 O O . LYS A 1 115 ? 8.414 2.818 -10.308 1.00 88.88 115 LYS A O 1
ATOM 934 N N . GLN A 1 116 ? 6.384 3.058 -9.398 1.00 86.25 116 GLN A N 1
ATOM 935 C CA . GLN A 1 116 ? 5.641 2.729 -10.607 1.00 86.25 116 GLN A CA 1
ATOM 936 C C . GLN A 1 116 ? 5.793 3.792 -11.697 1.00 86.25 116 GLN A C 1
ATOM 938 O O . GLN A 1 116 ? 6.012 3.444 -12.858 1.00 86.25 116 GLN A O 1
ATOM 943 N N . ARG A 1 117 ? 5.748 5.082 -11.342 1.00 87.94 117 ARG A N 1
ATOM 944 C CA . ARG A 1 117 ? 6.027 6.180 -12.284 1.00 87.94 117 ARG A CA 1
ATOM 945 C C . ARG A 1 117 ? 7.453 6.097 -1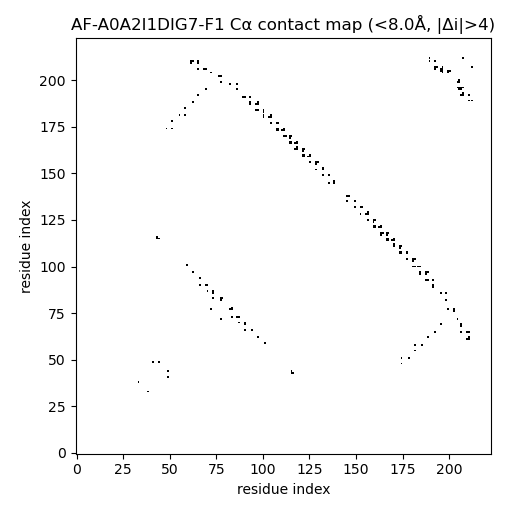2.827 1.00 87.94 117 ARG A C 1
ATOM 947 O O . ARG A 1 117 ? 7.643 6.215 -14.036 1.00 87.94 117 ARG A O 1
ATOM 954 N N . LEU A 1 118 ? 8.431 5.831 -11.959 1.00 90.31 118 LEU A N 1
ATOM 955 C CA . LEU A 1 118 ? 9.823 5.619 -12.361 1.00 90.31 118 LEU A CA 1
ATOM 956 C C . LEU A 1 118 ? 9.945 4.449 -13.345 1.00 90.31 118 LEU A C 1
ATOM 958 O O . LEU A 1 118 ? 10.511 4.608 -14.422 1.00 90.31 118 LEU A O 1
ATOM 962 N N . TYR A 1 119 ? 9.352 3.301 -13.017 1.00 88.75 119 TYR A N 1
ATOM 963 C CA . TYR A 1 119 ? 9.319 2.141 -13.905 1.00 88.75 119 TYR A CA 1
ATOM 964 C C . TYR A 1 119 ? 8.732 2.491 -15.279 1.00 88.75 119 TYR A C 1
ATOM 966 O O . TYR A 1 119 ? 9.316 2.166 -16.310 1.00 88.75 119 TYR A O 1
ATOM 974 N N . GLN A 1 120 ? 7.605 3.202 -15.321 1.00 87.75 120 GLN A N 1
ATOM 975 C CA . GLN A 1 120 ? 6.987 3.606 -16.583 1.00 87.75 120 GLN A CA 1
ATOM 976 C C . GLN A 1 120 ? 7.854 4.570 -17.393 1.00 87.75 120 GLN A C 1
ATOM 978 O O . GLN A 1 120 ? 7.876 4.459 -18.619 1.00 87.75 120 GLN A O 1
ATOM 983 N N . SER A 1 121 ? 8.567 5.486 -16.732 1.00 89.44 121 SER A N 1
ATOM 984 C CA . SER A 1 121 ? 9.558 6.351 -17.382 1.00 89.44 121 SER A CA 1
ATOM 985 C C . SER A 1 121 ? 10.641 5.514 -18.057 1.00 89.44 121 SER A C 1
ATOM 987 O O . SER A 1 121 ? 10.833 5.629 -19.263 1.00 89.44 121 SER A O 1
ATOM 989 N N . LEU A 1 122 ? 11.251 4.585 -17.318 1.00 89.19 122 LEU A N 1
ATOM 990 C CA . LEU A 1 122 ? 12.307 3.711 -17.834 1.00 89.19 122 LEU A CA 1
ATOM 991 C C . LEU A 1 122 ? 11.820 2.855 -19.014 1.00 89.19 122 LEU A C 1
ATOM 993 O O . LEU A 1 122 ? 12.516 2.700 -20.014 1.00 89.19 122 LEU A O 1
ATOM 997 N N . ILE A 1 123 ? 10.584 2.350 -18.964 1.00 86.50 123 ILE A N 1
ATOM 998 C CA . ILE A 1 123 ? 9.990 1.619 -20.093 1.00 86.50 123 ILE A CA 1
ATOM 999 C C . ILE A 1 123 ? 9.796 2.520 -21.322 1.00 86.50 123 ILE A C 1
ATOM 1001 O O . ILE A 1 123 ? 9.973 2.050 -22.450 1.00 86.50 123 ILE A O 1
ATOM 1005 N N . ARG A 1 124 ? 9.433 3.797 -21.146 1.00 89.00 124 ARG A N 1
ATOM 1006 C CA . ARG A 1 124 ? 9.351 4.753 -22.263 1.00 89.00 124 ARG A CA 1
ATOM 1007 C C . ARG A 1 124 ? 10.733 5.010 -22.856 1.00 89.00 124 ARG A C 1
ATOM 1009 O O . ARG A 1 124 ? 10.872 4.892 -24.070 1.00 89.00 124 ARG A O 1
ATOM 1016 N N . ASP A 1 125 ? 11.740 5.255 -22.024 1.00 88.31 125 ASP A N 1
ATOM 1017 C CA . ASP A 1 125 ? 13.120 5.491 -22.467 1.00 88.31 125 ASP A CA 1
ATOM 1018 C C . ASP A 1 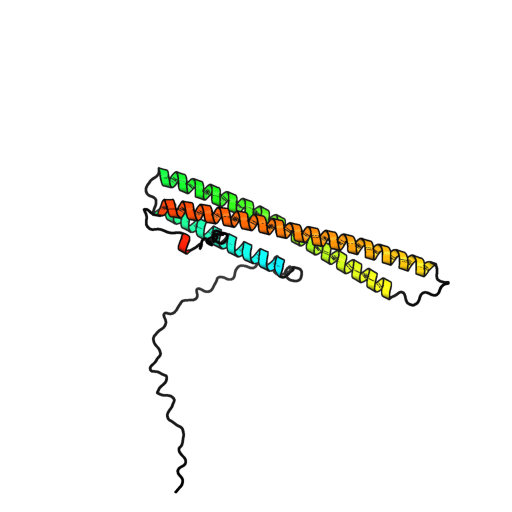125 ? 13.672 4.282 -23.232 1.00 88.31 125 ASP A C 1
ATOM 1020 O O . ASP A 1 125 ? 14.196 4.416 -24.339 1.00 88.31 125 ASP A O 1
ATOM 1024 N N . MET A 1 126 ? 13.433 3.073 -22.716 1.00 88.38 126 MET A N 1
ATOM 1025 C CA . MET A 1 126 ? 13.780 1.825 -23.393 1.00 88.38 126 MET A CA 1
ATOM 1026 C C . MET A 1 126 ? 13.111 1.715 -24.771 1.00 88.38 126 MET A C 1
ATOM 1028 O O . MET A 1 126 ? 13.762 1.329 -25.741 1.00 88.38 126 MET A O 1
ATOM 1032 N N . ARG A 1 127 ? 11.822 2.062 -24.896 1.00 86.94 127 ARG A N 1
ATOM 1033 C CA . ARG A 1 127 ? 11.112 2.057 -26.190 1.00 86.94 127 ARG A CA 1
ATOM 1034 C C . ARG A 1 127 ? 11.673 3.100 -27.154 1.00 86.94 127 ARG A C 1
ATOM 1036 O O . ARG A 1 127 ? 11.760 2.816 -28.352 1.00 86.94 127 ARG A O 1
ATOM 1043 N N . THR A 1 128 ? 12.075 4.267 -26.656 1.00 89.81 128 THR A N 1
ATOM 1044 C CA . THR A 1 128 ? 12.753 5.300 -27.449 1.00 89.81 128 THR A CA 1
ATOM 1045 C C . THR A 1 128 ? 14.063 4.755 -28.004 1.00 89.81 128 THR A C 1
ATOM 1047 O O . THR A 1 128 ? 14.233 4.720 -29.223 1.00 89.81 128 THR A O 1
ATOM 1050 N N . TYR A 1 129 ? 14.924 4.181 -27.157 1.00 89.94 129 TYR A N 1
ATOM 1051 C CA . TYR A 1 129 ? 16.180 3.575 -27.604 1.00 89.94 129 TYR A CA 1
ATOM 1052 C C . TYR A 1 129 ? 15.971 2.388 -28.548 1.00 89.94 129 TYR A C 1
ATOM 1054 O O . TYR A 1 129 ? 16.710 2.236 -29.515 1.00 89.94 129 TYR A O 1
ATOM 1062 N N . GLN A 1 130 ? 14.945 1.560 -28.336 1.00 87.62 130 GLN A N 1
ATOM 1063 C CA . GLN A 1 130 ? 14.594 0.482 -29.267 1.00 87.62 130 GLN A CA 1
ATOM 1064 C C . GLN A 1 130 ? 14.124 1.015 -30.626 1.00 87.62 130 GLN A C 1
ATOM 1066 O O . GLN A 1 130 ? 14.406 0.404 -31.657 1.00 87.62 130 GLN A O 1
ATOM 1071 N N . THR A 1 131 ? 13.407 2.137 -30.649 1.00 89.62 131 THR A N 1
ATOM 1072 C CA . THR A 1 131 ? 12.965 2.788 -31.891 1.00 89.62 131 THR A CA 1
ATOM 1073 C C . THR A 1 131 ? 14.153 3.399 -32.630 1.00 89.62 131 THR A C 1
ATOM 1075 O O . THR A 1 131 ? 14.311 3.169 -33.830 1.00 89.62 131 THR A O 1
ATOM 1078 N N . GLU A 1 132 ? 15.048 4.074 -31.905 1.00 87.88 132 GLU A N 1
ATOM 1079 C CA . GLU A 1 132 ? 16.326 4.555 -32.430 1.00 87.88 132 GLU A CA 1
ATOM 1080 C C . GLU A 1 132 ? 17.153 3.393 -32.983 1.00 87.88 132 GLU A C 1
ATOM 1082 O O . GLU A 1 132 ? 17.610 3.459 -34.119 1.00 87.88 132 GLU A O 1
ATOM 1087 N N . LEU A 1 133 ? 17.261 2.279 -32.257 1.00 86.81 133 LEU A N 1
ATOM 1088 C CA . LEU A 1 133 ? 17.972 1.081 -32.695 1.00 86.81 133 LEU A CA 1
ATOM 1089 C C . LEU A 1 133 ? 17.377 0.489 -33.983 1.00 86.81 133 LEU A C 1
ATOM 1091 O O . LEU A 1 133 ? 18.127 0.098 -34.876 1.00 86.81 133 LEU A O 1
ATOM 1095 N N . LYS A 1 134 ? 16.044 0.442 -34.104 1.00 84.44 134 LYS A N 1
ATOM 1096 C CA . LYS A 1 134 ? 15.344 -0.021 -35.317 1.00 84.44 134 LYS A CA 1
ATOM 1097 C C . LYS A 1 134 ? 15.580 0.891 -36.522 1.00 84.44 134 LYS A C 1
ATOM 1099 O O . LYS A 1 134 ? 15.549 0.405 -37.649 1.00 84.44 134 LYS A O 1
ATOM 1104 N N . SER A 1 135 ? 15.844 2.181 -36.299 1.00 83.69 135 SER A N 1
ATOM 1105 C CA . SER A 1 135 ? 16.198 3.121 -37.371 1.00 83.69 135 SER A CA 1
ATOM 1106 C C . SER A 1 135 ? 17.573 2.822 -37.993 1.00 83.69 135 SER A C 1
ATOM 1108 O O . SER A 1 135 ? 17.841 3.197 -39.138 1.00 83.69 135 SER A O 1
ATOM 1110 N N . PHE A 1 136 ? 18.432 2.064 -37.297 1.00 78.19 136 PHE A N 1
ATOM 1111 C CA . PHE A 1 136 ? 19.645 1.510 -37.892 1.00 78.19 136 PHE A CA 1
ATOM 1112 C C . PHE A 1 136 ? 19.283 0.320 -38.792 1.00 78.19 136 PHE A C 1
ATOM 1114 O O . PHE A 1 136 ? 19.055 -0.794 -38.323 1.00 78.19 136 PHE A O 1
ATOM 1121 N N . GLY A 1 137 ? 19.273 0.549 -40.110 1.00 68.25 137 GLY A N 1
ATOM 1122 C CA . GLY A 1 137 ? 19.157 -0.508 -41.123 1.00 68.25 137 GLY A CA 1
ATOM 1123 C C . GLY A 1 137 ? 20.341 -1.496 -41.135 1.00 68.25 137 GLY A C 1
ATOM 1124 O O . GLY A 1 137 ? 21.139 -1.569 -40.199 1.00 68.25 137 GLY A O 1
ATOM 1125 N N . LYS A 1 138 ? 20.507 -2.265 -42.226 1.00 66.12 138 LYS A N 1
ATOM 1126 C CA . LYS A 1 138 ? 21.681 -3.145 -42.410 1.00 66.12 138 LYS A CA 1
ATOM 1127 C C . LYS A 1 138 ? 22.957 -2.295 -42.472 1.00 66.12 138 LYS A C 1
ATOM 1129 O O . LYS A 1 138 ? 23.278 -1.708 -43.501 1.00 66.12 138 LYS A O 1
ATOM 1134 N N . VAL A 1 139 ? 23.678 -2.209 -41.357 1.00 63.03 139 VAL A N 1
ATOM 1135 C CA . VAL A 1 139 ? 24.967 -1.515 -41.282 1.00 63.03 139 VAL A CA 1
ATOM 1136 C C . VAL A 1 139 ? 25.994 -2.351 -42.050 1.00 63.03 139 VAL A C 1
ATOM 1138 O O . VAL A 1 139 ? 26.310 -3.470 -41.654 1.00 63.03 139 VAL A O 1
ATOM 1141 N N . GLY A 1 140 ? 26.483 -1.833 -43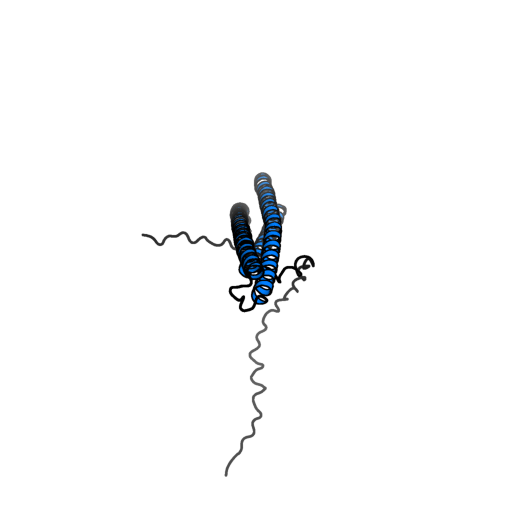.179 1.00 59.47 140 GLY A N 1
ATOM 1142 C CA . GLY A 1 140 ? 27.563 -2.470 -43.934 1.00 59.47 140 GLY A CA 1
ATOM 1143 C C . GLY A 1 140 ? 28.860 -2.529 -43.119 1.00 59.47 140 GLY A C 1
ATOM 1144 O O . GLY A 1 140 ? 29.104 -1.664 -42.277 1.00 59.47 140 GLY A O 1
ATOM 1145 N N . ARG A 1 141 ? 29.717 -3.522 -43.399 1.00 58.47 141 ARG A N 1
ATOM 1146 C CA . ARG A 1 141 ? 30.981 -3.785 -42.672 1.00 58.47 141 ARG A CA 1
ATOM 1147 C C . ARG A 1 141 ? 31.943 -2.584 -42.582 1.00 58.47 141 ARG A C 1
ATOM 1149 O O . ARG A 1 141 ? 32.796 -2.575 -41.707 1.00 58.47 141 ARG A O 1
ATOM 1156 N N . TRP A 1 142 ? 31.781 -1.568 -43.432 1.00 55.44 142 TRP A N 1
ATOM 1157 C CA . TRP A 1 142 ? 32.634 -0.372 -43.492 1.00 55.44 142 TRP A CA 1
ATOM 1158 C C . TRP A 1 142 ? 32.127 0.824 -42.665 1.00 55.44 142 TRP A C 1
ATOM 1160 O O . TRP A 1 142 ? 32.816 1.834 -42.553 1.00 55.44 142 TRP A O 1
ATOM 1170 N N . ALA A 1 143 ? 30.942 0.739 -42.050 1.00 73.56 143 ALA A N 1
ATOM 1171 C CA . ALA A 1 143 ? 30.359 1.833 -41.270 1.00 73.56 143 ALA A CA 1
ATOM 1172 C C . ALA A 1 143 ? 30.668 1.698 -39.765 1.00 73.56 143 ALA A C 1
ATOM 1174 O O . ALA A 1 143 ? 29.760 1.589 -38.938 1.00 73.56 143 ALA A O 1
ATOM 1175 N N . TYR A 1 144 ? 31.957 1.726 -39.408 1.00 76.94 144 TYR A N 1
ATOM 1176 C CA . TYR A 1 144 ? 32.450 1.569 -38.028 1.00 76.94 144 TYR A CA 1
ATOM 1177 C C . TYR A 1 144 ? 31.774 2.529 -37.031 1.00 76.94 144 TYR A C 1
ATOM 1179 O O . TYR A 1 144 ? 31.360 2.118 -35.949 1.00 76.94 144 TYR A O 1
ATOM 1187 N N . ALA A 1 145 ? 31.563 3.791 -37.423 1.00 78.31 145 ALA A N 1
ATOM 1188 C CA . ALA A 1 145 ? 30.871 4.781 -36.594 1.00 78.31 145 ALA A CA 1
ATOM 1189 C C . ALA A 1 145 ? 29.413 4.385 -36.277 1.00 78.31 145 ALA A C 1
ATOM 1191 O O . ALA A 1 145 ? 28.986 4.472 -35.127 1.00 78.31 145 ALA A O 1
ATOM 1192 N N . LYS A 1 146 ? 28.668 3.868 -37.267 1.00 79.69 146 LYS A N 1
ATOM 1193 C CA . LYS A 1 146 ? 27.289 3.384 -37.072 1.00 79.69 146 LYS A CA 1
ATOM 1194 C C . LYS A 1 146 ? 27.247 2.121 -36.212 1.00 79.69 146 LYS A C 1
ATOM 1196 O O . LYS A 1 146 ? 26.333 1.965 -35.410 1.00 79.69 146 LYS A O 1
ATOM 1201 N N . ALA A 1 147 ? 28.237 1.234 -36.346 1.00 81.38 147 ALA A N 1
ATOM 1202 C CA . ALA A 1 147 ? 28.358 0.050 -35.497 1.00 81.38 147 ALA A CA 1
ATOM 1203 C C . ALA A 1 147 ? 28.615 0.427 -34.028 1.00 81.38 147 ALA A C 1
ATOM 1205 O O . ALA A 1 147 ? 27.946 -0.099 -33.143 1.00 81.38 147 ALA A O 1
ATOM 1206 N N . ARG A 1 148 ? 29.507 1.391 -33.763 1.00 85.62 148 ARG A N 1
ATOM 1207 C CA . ARG A 1 148 ? 29.785 1.885 -32.405 1.00 85.62 148 ARG A CA 1
ATOM 1208 C C . ARG A 1 148 ? 28.565 2.551 -31.764 1.00 85.62 148 ARG A C 1
ATOM 1210 O O . ARG A 1 148 ? 28.273 2.294 -30.602 1.00 85.62 148 ARG A O 1
ATOM 1217 N N . GLN A 1 149 ? 27.821 3.352 -32.529 1.00 85.00 149 GLN A N 1
ATOM 1218 C CA . GLN A 1 149 ? 26.575 3.962 -32.057 1.00 85.00 149 GLN A CA 1
ATOM 1219 C C . GLN A 1 149 ? 25.503 2.906 -31.748 1.00 85.00 149 GLN A C 1
ATOM 1221 O O . GLN A 1 149 ? 24.826 2.996 -30.728 1.00 85.00 149 GLN A O 1
ATOM 1226 N N . LYS A 1 150 ? 25.398 1.866 -32.585 1.00 86.50 150 LYS A N 1
ATOM 1227 C CA . LYS A 1 150 ? 24.503 0.728 -32.352 1.00 86.50 150 LYS A CA 1
ATOM 1228 C C . LYS A 1 150 ? 24.855 -0.035 -31.070 1.00 86.50 150 LYS A C 1
ATOM 1230 O O . LYS A 1 150 ? 23.953 -0.369 -30.312 1.00 86.50 150 LYS A O 1
ATOM 1235 N N . ILE A 1 151 ? 26.141 -0.296 -30.825 1.00 88.38 151 ILE A N 1
ATOM 1236 C CA . ILE A 1 151 ? 26.616 -0.949 -29.592 1.00 88.38 151 ILE A CA 1
ATOM 1237 C C . ILE A 1 151 ? 26.276 -0.087 -28.372 1.00 88.38 151 ILE A C 1
ATOM 1239 O O . ILE A 1 151 ? 25.666 -0.587 -27.436 1.00 88.38 151 ILE A O 1
ATOM 1243 N N . SER A 1 152 ? 26.557 1.218 -28.426 1.00 90.69 152 SER A N 1
ATOM 1244 C CA . SER A 1 152 ? 26.225 2.137 -27.330 1.00 90.69 152 SER A CA 1
ATOM 1245 C C . SER A 1 152 ? 24.720 2.189 -27.029 1.00 90.69 152 SER A C 1
ATOM 1247 O O . SER A 1 152 ? 24.326 2.258 -25.868 1.00 90.69 152 SER A O 1
ATOM 1249 N N . LEU A 1 153 ? 23.856 2.120 -28.048 1.00 90.62 153 LEU A N 1
ATOM 1250 C CA . LEU A 1 153 ? 22.407 2.034 -27.840 1.00 90.62 153 LEU A CA 1
ATOM 1251 C C . LEU A 1 153 ? 21.982 0.713 -27.196 1.00 90.62 153 LEU A C 1
ATOM 1253 O O . LEU A 1 153 ? 21.097 0.716 -26.348 1.00 90.62 153 LEU A O 1
ATOM 1257 N N . LEU A 1 154 ? 22.606 -0.405 -27.571 1.00 90.44 154 LEU A N 1
ATOM 1258 C CA . LEU A 1 154 ? 22.344 -1.700 -26.938 1.00 90.44 154 LEU A CA 1
ATOM 1259 C C . LEU A 1 154 ? 22.761 -1.704 -25.463 1.00 90.44 154 LEU A C 1
ATOM 1261 O O . LEU A 1 154 ? 22.004 -2.200 -24.635 1.00 90.44 154 LEU A O 1
ATOM 1265 N N . GLU A 1 155 ? 23.908 -1.109 -25.133 1.00 93.75 155 GLU A N 1
ATOM 1266 C CA . GLU A 1 155 ? 24.349 -0.925 -23.744 1.00 93.75 155 GLU A CA 1
ATOM 1267 C C . GLU A 1 155 ? 23.337 -0.086 -22.954 1.00 93.75 155 GLU A C 1
ATOM 1269 O O . GLU A 1 155 ? 22.892 -0.518 -21.896 1.00 93.75 155 GLU A O 1
ATOM 1274 N N . LYS A 1 156 ? 22.881 1.050 -23.502 1.00 92.56 156 LYS A N 1
ATOM 1275 C CA . LYS A 1 156 ? 21.842 1.885 -22.868 1.00 92.56 156 LYS A CA 1
ATOM 1276 C C . LYS A 1 156 ? 20.514 1.153 -22.672 1.00 92.56 156 LYS A C 1
ATOM 1278 O O . LYS A 1 156 ? 19.847 1.343 -21.662 1.00 92.56 156 LYS A O 1
ATOM 1283 N N . ILE A 1 157 ? 20.102 0.330 -23.637 1.00 90.88 157 ILE A N 1
ATOM 1284 C CA . ILE A 1 157 ? 18.895 -0.495 -23.497 1.00 90.88 157 ILE A CA 1
ATOM 1285 C C . ILE A 1 157 ? 19.075 -1.494 -22.354 1.00 90.88 157 ILE A C 1
ATOM 1287 O O . ILE A 1 157 ? 18.163 -1.641 -21.546 1.00 90.88 157 ILE A O 1
ATOM 1291 N N . ALA A 1 158 ? 20.234 -2.153 -22.271 1.00 91.88 158 ALA A N 1
ATOM 1292 C CA . ALA A 1 158 ? 20.520 -3.115 -21.214 1.00 91.88 158 ALA A CA 1
ATOM 1293 C C . ALA A 1 158 ? 20.501 -2.458 -19.824 1.00 91.88 158 ALA A C 1
ATOM 1295 O O . ALA A 1 158 ? 19.843 -2.980 -18.927 1.00 91.88 158 ALA A O 1
ATOM 1296 N N . THR A 1 159 ? 21.130 -1.287 -19.662 1.00 95.38 159 THR A N 1
ATOM 1297 C CA . THR A 1 159 ? 21.138 -0.566 -18.377 1.00 95.38 159 THR A CA 1
ATOM 1298 C C . THR A 1 159 ? 19.736 -0.124 -17.965 1.00 95.38 159 THR A C 1
ATOM 1300 O O . THR A 1 159 ? 19.310 -0.393 -16.847 1.00 95.38 159 THR A O 1
ATOM 1303 N N . VAL A 1 160 ? 18.967 0.480 -18.879 1.00 91.94 160 VAL A N 1
ATOM 1304 C CA . VAL A 1 160 ? 17.589 0.911 -18.580 1.00 91.94 160 VAL A CA 1
ATOM 1305 C C . VAL A 1 160 ? 16.682 -0.281 -18.276 1.00 91.94 160 VAL A C 1
ATOM 1307 O O . VAL A 1 160 ? 15.793 -0.186 -17.431 1.00 91.94 160 VAL A O 1
ATOM 1310 N N . GLN A 1 161 ? 16.898 -1.422 -18.932 1.00 88.38 161 GLN A N 1
ATOM 1311 C CA . GLN A 1 161 ? 16.155 -2.644 -18.645 1.00 88.38 161 GLN A CA 1
ATOM 1312 C C . GLN A 1 161 ? 16.445 -3.167 -17.229 1.00 88.38 161 GLN A C 1
ATOM 1314 O O . GLN A 1 161 ? 15.510 -3.545 -16.522 1.00 88.38 161 GLN A O 1
ATOM 1319 N N . GLU A 1 162 ? 17.707 -3.172 -16.798 1.00 93.75 162 GLU A N 1
ATOM 1320 C CA . GLU A 1 162 ? 18.102 -3.576 -15.443 1.00 93.75 162 GLU A CA 1
ATOM 1321 C C . GLU A 1 162 ? 17.523 -2.634 -14.374 1.00 93.75 162 GLU A C 1
ATOM 1323 O O . GLU A 1 162 ? 16.928 -3.083 -13.387 1.00 93.75 162 GLU A O 1
ATOM 1328 N N . GLU A 1 163 ? 17.600 -1.323 -14.606 1.00 92.56 163 GLU A N 1
ATOM 1329 C CA . GLU A 1 163 ? 16.990 -0.313 -13.739 1.00 92.56 163 GLU A CA 1
ATOM 1330 C C . GLU A 1 163 ? 15.465 -0.482 -13.661 1.00 92.56 163 GLU A C 1
ATOM 1332 O O . GLU A 1 163 ? 14.882 -0.408 -12.575 1.00 92.56 163 GLU A O 1
ATOM 1337 N N . ALA A 1 164 ? 14.803 -0.772 -14.787 1.00 85.62 164 ALA A N 1
ATOM 1338 C CA . ALA A 1 164 ? 13.361 -0.996 -14.829 1.00 85.62 164 ALA A CA 1
ATOM 1339 C C . ALA A 1 164 ? 12.958 -2.250 -14.042 1.00 85.62 164 ALA A C 1
ATOM 1341 O O . ALA A 1 164 ? 11.979 -2.220 -13.293 1.00 85.62 164 ALA A O 1
ATOM 1342 N N . LEU A 1 165 ? 13.711 -3.347 -14.166 1.00 88.12 165 LEU A N 1
ATOM 1343 C CA . LEU A 1 165 ? 13.471 -4.560 -13.379 1.00 88.12 165 LEU A CA 1
ATOM 1344 C C . LEU A 1 165 ? 13.649 -4.292 -11.882 1.00 88.12 165 LEU A C 1
ATOM 1346 O O . LEU A 1 165 ? 12.798 -4.684 -11.083 1.00 88.12 165 LEU A O 1
ATOM 1350 N N . THR A 1 166 ? 14.687 -3.546 -11.510 1.00 92.94 166 THR A N 1
ATOM 1351 C CA . THR A 1 166 ? 14.945 -3.155 -10.118 1.00 92.94 166 THR A CA 1
ATOM 1352 C C . THR A 1 166 ? 13.817 -2.283 -9.561 1.00 92.94 166 THR A C 1
ATOM 1354 O O . THR A 1 166 ? 13.319 -2.527 -8.460 1.00 92.94 166 THR A O 1
ATOM 1357 N N . ALA A 1 167 ? 13.346 -1.297 -10.332 1.00 89.50 167 ALA A N 1
ATOM 1358 C CA . ALA A 1 167 ? 12.210 -0.458 -9.957 1.00 89.50 167 ALA A CA 1
ATOM 1359 C C . ALA A 1 167 ? 10.920 -1.279 -9.806 1.00 89.50 167 ALA A C 1
ATOM 1361 O O . ALA A 1 167 ? 10.162 -1.065 -8.856 1.00 89.50 167 ALA A O 1
ATOM 1362 N N . ARG A 1 168 ? 10.690 -2.257 -10.695 1.00 87.75 168 ARG A N 1
ATOM 1363 C CA . ARG A 1 168 ? 9.532 -3.155 -10.619 1.00 87.75 168 ARG A CA 1
ATOM 1364 C C . ARG A 1 168 ? 9.582 -4.044 -9.379 1.00 87.75 168 ARG A C 1
ATOM 1366 O O . ARG A 1 168 ? 8.572 -4.140 -8.687 1.00 87.75 168 ARG A O 1
ATOM 1373 N N . GLN A 1 169 ? 10.736 -4.634 -9.073 1.00 89.19 169 GLN A N 1
ATOM 1374 C CA . GLN A 1 169 ? 10.919 -5.451 -7.872 1.00 89.19 169 GLN A CA 1
ATOM 1375 C C . GLN A 1 169 ? 10.726 -4.618 -6.601 1.00 89.19 169 GLN A C 1
ATOM 1377 O O . GLN A 1 169 ? 10.000 -5.022 -5.698 1.00 89.19 169 GLN A O 1
ATOM 1382 N N . SER A 1 170 ? 11.313 -3.417 -6.554 1.00 90.81 170 SER A N 1
ATOM 1383 C CA . SER A 1 170 ? 11.120 -2.492 -5.434 1.00 90.81 170 SER A CA 1
ATOM 1384 C C . SER A 1 170 ? 9.649 -2.130 -5.241 1.00 90.81 170 SER A C 1
ATOM 1386 O O . SER A 1 170 ? 9.222 -2.000 -4.099 1.00 90.81 170 SER A O 1
ATOM 1388 N N . ASN A 1 171 ? 8.883 -1.960 -6.323 1.00 88.19 171 ASN A N 1
ATOM 1389 C CA . ASN A 1 171 ? 7.450 -1.706 -6.229 1.00 88.19 171 ASN A CA 1
ATOM 1390 C C . ASN A 1 171 ? 6.705 -2.909 -5.639 1.00 88.19 171 ASN A C 1
ATOM 1392 O O . ASN A 1 171 ? 5.894 -2.737 -4.739 1.00 88.19 171 ASN A O 1
ATOM 1396 N N . MET A 1 172 ? 7.003 -4.127 -6.104 1.00 87.19 172 MET A N 1
ATOM 1397 C CA . MET A 1 172 ? 6.365 -5.342 -5.583 1.00 87.19 172 MET A CA 1
ATOM 1398 C C . MET A 1 172 ? 6.606 -5.515 -4.082 1.00 87.19 172 MET A C 1
ATOM 1400 O O . MET A 1 172 ? 5.644 -5.702 -3.344 1.00 87.19 172 MET A O 1
ATOM 1404 N N . ASN A 1 173 ? 7.846 -5.328 -3.626 1.00 91.31 173 ASN A N 1
ATOM 1405 C CA . ASN A 1 173 ? 8.184 -5.423 -2.206 1.00 91.31 173 ASN A CA 1
ATOM 1406 C C . ASN A 1 173 ? 7.388 -4.417 -1.351 1.00 91.31 173 ASN A C 1
ATOM 1408 O O . ASN A 1 173 ? 6.948 -4.757 -0.259 1.00 91.31 173 ASN A O 1
ATOM 1412 N N . ILE A 1 174 ? 7.151 -3.197 -1.854 1.00 92.06 174 ILE A N 1
ATOM 1413 C CA . ILE A 1 174 ? 6.331 -2.195 -1.151 1.00 92.06 174 ILE A CA 1
ATOM 1414 C C . ILE A 1 174 ? 4.886 -2.685 -0.982 1.00 92.06 174 ILE A C 1
ATOM 1416 O O . ILE A 1 174 ? 4.297 -2.488 0.078 1.00 92.06 174 ILE A O 1
ATOM 1420 N N . TYR A 1 175 ? 4.306 -3.328 -1.996 1.00 88.88 175 TYR A N 1
ATOM 1421 C CA . TYR A 1 175 ? 2.944 -3.866 -1.901 1.00 88.88 175 TYR A CA 1
ATOM 1422 C C . TYR A 1 175 ? 2.849 -5.105 -1.005 1.00 88.88 175 TYR A C 1
ATOM 1424 O O . TYR A 1 175 ? 1.830 -5.299 -0.340 1.00 88.88 175 TYR A O 1
ATOM 1432 N N . ASP A 1 176 ? 3.912 -5.900 -0.916 1.00 89.88 176 ASP A N 1
ATOM 1433 C CA . ASP A 1 176 ? 3.985 -6.992 0.054 1.00 89.88 176 ASP A CA 1
ATOM 1434 C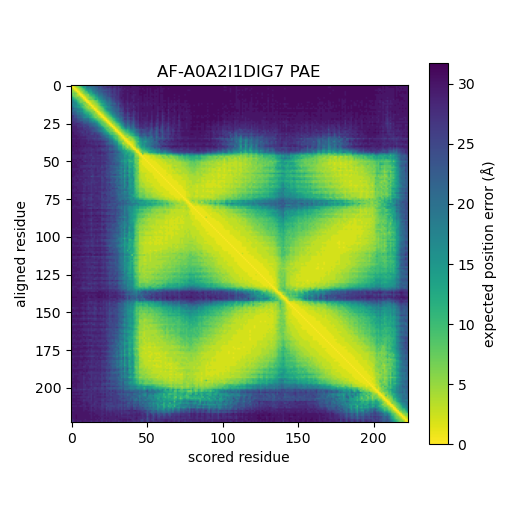 C . ASP A 1 176 ? 4.090 -6.437 1.496 1.00 89.88 176 ASP A C 1
ATOM 1436 O O . ASP A 1 176 ? 3.394 -6.913 2.392 1.00 89.88 176 ASP A O 1
ATOM 1440 N N . GLU A 1 177 ? 4.844 -5.351 1.726 1.00 92.06 177 GLU A N 1
ATOM 1441 C CA . GLU A 1 177 ? 4.849 -4.633 3.017 1.00 92.06 177 GLU A CA 1
ATOM 1442 C C . GLU A 1 177 ? 3.468 -4.059 3.375 1.00 92.06 177 GLU A C 1
ATOM 1444 O O . GLU A 1 177 ? 3.039 -4.127 4.527 1.00 92.06 177 GLU A O 1
ATOM 1449 N N . ILE A 1 178 ? 2.763 -3.490 2.393 1.00 90.75 178 ILE A N 1
ATOM 1450 C CA . ILE A 1 178 ? 1.395 -2.984 2.563 1.00 90.75 178 ILE A CA 1
ATOM 1451 C C . ILE A 1 178 ? 0.447 -4.118 2.976 1.00 90.75 178 ILE A C 1
ATOM 1453 O O . ILE A 1 178 ? -0.352 -3.940 3.894 1.00 90.75 178 ILE A O 1
ATOM 1457 N N . THR A 1 179 ? 0.568 -5.286 2.340 1.00 89.62 179 THR A N 1
ATOM 1458 C CA . THR A 1 179 ? -0.224 -6.480 2.676 1.00 89.62 179 THR A CA 1
ATOM 1459 C C . THR A 1 179 ? 0.039 -6.914 4.118 1.00 89.62 179 THR A C 1
ATOM 1461 O O . THR A 1 179 ? -0.894 -7.166 4.874 1.00 89.62 179 THR A O 1
ATOM 1464 N N . HIS A 1 180 ? 1.299 -6.895 4.555 1.00 92.00 180 HIS A N 1
ATOM 1465 C CA . HIS A 1 180 ? 1.636 -7.233 5.934 1.00 92.00 180 HIS A CA 1
ATOM 1466 C C . HIS A 1 180 ? 1.009 -6.271 6.959 1.00 92.00 180 HIS A C 1
ATOM 1468 O O . HIS A 1 180 ? 0.479 -6.708 7.979 1.00 92.00 180 HIS A O 1
ATOM 1474 N N . LEU A 1 181 ? 1.024 -4.961 6.695 1.00 90.94 181 LEU A N 1
ATOM 1475 C CA . LEU A 1 181 ? 0.381 -3.971 7.575 1.00 90.94 181 LEU A CA 1
ATOM 1476 C C . LEU A 1 181 ? -1.139 -4.113 7.593 1.00 90.94 181 LEU A C 1
ATOM 1478 O O . LEU A 1 181 ? -1.768 -3.900 8.627 1.00 90.94 181 LEU A O 1
ATOM 1482 N N . HIS A 1 182 ? -1.727 -4.469 6.453 1.00 88.31 182 HIS A N 1
ATOM 1483 C CA . HIS A 1 182 ? -3.147 -4.763 6.354 1.00 88.31 182 HIS A CA 1
ATOM 1484 C C . HIS A 1 182 ? -3.535 -5.952 7.239 1.00 88.31 182 HIS A C 1
ATOM 1486 O O . HIS A 1 182 ? -4.465 -5.845 8.036 1.00 88.31 182 HIS A O 1
ATOM 1492 N N . GLU A 1 183 ? -2.782 -7.050 7.173 1.00 89.88 183 GLU A N 1
ATOM 1493 C CA . GLU A 1 183 ? -2.990 -8.208 8.047 1.00 89.88 183 GLU A CA 1
ATOM 1494 C C . GLU A 1 183 ? -2.836 -7.843 9.528 1.00 89.88 183 GLU A C 1
ATOM 1496 O O . GLU A 1 183 ? -3.632 -8.281 10.357 1.00 89.88 183 GLU A O 1
ATOM 1501 N N . GLN A 1 184 ? -1.837 -7.023 9.878 1.00 90.50 184 GLN A N 1
ATOM 1502 C CA . GLN A 1 184 ? -1.673 -6.525 11.247 1.00 90.50 184 GLN A CA 1
ATOM 1503 C C . GLN A 1 184 ? -2.890 -5.713 11.702 1.00 90.50 184 GLN A C 1
ATOM 1505 O O . GLN A 1 184 ? -3.367 -5.900 12.819 1.00 90.50 184 GLN A O 1
ATOM 1510 N N . MET A 1 185 ? -3.414 -4.841 10.839 1.00 90.06 185 MET A N 1
ATOM 1511 C CA . MET A 1 185 ? -4.614 -4.057 11.122 1.00 90.06 185 MET A CA 1
ATOM 1512 C C . MET A 1 185 ? -5.834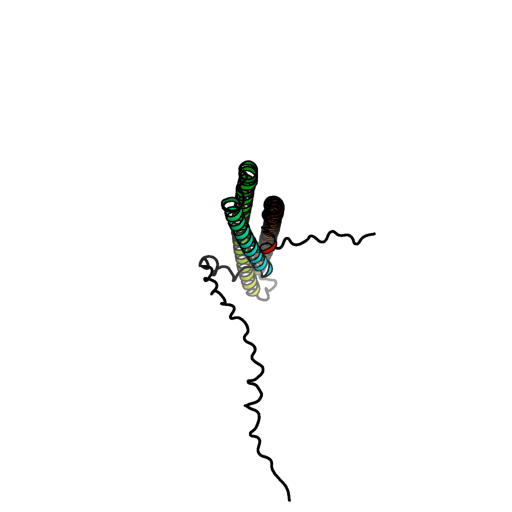 -4.962 11.345 1.00 90.06 185 MET A C 1
ATOM 1514 O O . MET A 1 185 ? -6.543 -4.765 12.328 1.00 90.06 185 MET A O 1
ATOM 1518 N N . ASN A 1 186 ? -6.036 -5.986 10.508 1.00 88.50 186 ASN A N 1
ATOM 1519 C CA . ASN A 1 186 ? -7.122 -6.959 10.682 1.00 88.50 186 ASN A CA 1
ATOM 1520 C C . ASN A 1 186 ? -7.007 -7.705 12.017 1.00 88.50 186 ASN A C 1
ATOM 1522 O O . ASN A 1 186 ? -7.989 -7.795 12.743 1.00 88.50 186 ASN A O 1
ATOM 1526 N N . ARG A 1 187 ? -5.803 -8.153 12.397 1.00 89.44 187 ARG A N 1
ATOM 1527 C CA . ARG A 1 187 ? -5.583 -8.831 13.687 1.00 89.44 187 ARG A CA 1
ATOM 1528 C C . ARG A 1 187 ? -5.919 -7.937 14.880 1.00 89.44 187 ARG A C 1
ATOM 1530 O O . ARG A 1 187 ? -6.594 -8.388 15.796 1.00 89.44 187 ARG A O 1
ATOM 1537 N N . ILE A 1 188 ? -5.501 -6.667 14.851 1.00 88.94 188 ILE A N 1
ATOM 1538 C CA . ILE A 1 188 ? -5.830 -5.698 15.912 1.00 88.94 188 ILE A CA 1
ATOM 1539 C C . ILE A 1 188 ? -7.348 -5.529 16.030 1.00 88.94 188 ILE A C 1
ATOM 1541 O O . ILE A 1 188 ? -7.883 -5.503 17.137 1.00 88.94 188 ILE A O 1
ATOM 1545 N N . ILE A 1 189 ? -8.048 -5.432 14.896 1.00 86.94 189 ILE A N 1
ATOM 1546 C CA . ILE A 1 189 ? -9.509 -5.306 14.870 1.00 86.94 189 ILE A CA 1
ATOM 1547 C C . ILE A 1 189 ? -10.167 -6.569 15.428 1.00 86.94 189 ILE A C 1
ATOM 1549 O O . ILE A 1 189 ? -11.054 -6.455 16.269 1.00 86.94 189 ILE A O 1
ATOM 1553 N N . ASP A 1 190 ? -9.732 -7.753 15.002 1.00 86.44 190 ASP A N 1
ATOM 1554 C CA . ASP A 1 190 ? -10.290 -9.027 15.458 1.00 86.44 190 ASP A CA 1
ATOM 1555 C C . ASP A 1 190 ? -10.095 -9.226 16.963 1.00 86.44 190 ASP A C 1
ATOM 1557 O O . ASP A 1 190 ? -11.043 -9.577 17.671 1.00 86.44 190 ASP A O 1
ATOM 1561 N N . ASP A 1 191 ? -8.895 -8.951 17.477 1.00 87.62 191 ASP A N 1
ATOM 1562 C CA . ASP A 1 191 ? -8.593 -9.023 18.908 1.00 87.62 191 ASP A CA 1
ATOM 1563 C C . ASP A 1 191 ? -9.434 -8.014 19.701 1.00 87.62 191 ASP A C 1
ATOM 1565 O O . ASP A 1 191 ? -10.002 -8.353 20.746 1.00 87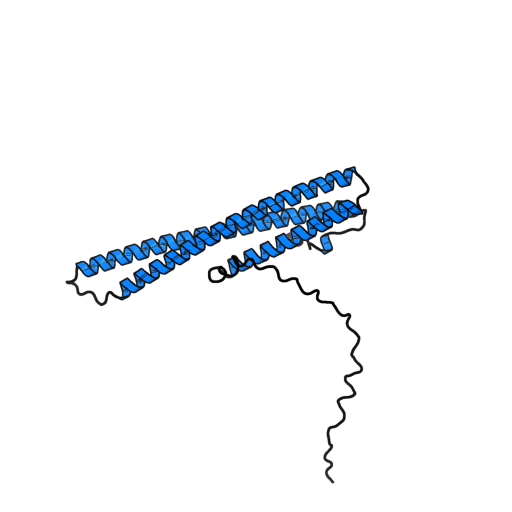.62 191 ASP A O 1
ATOM 1569 N N . PHE A 1 192 ? -9.589 -6.794 19.179 1.00 86.06 192 PHE A N 1
ATOM 1570 C CA . PHE A 1 192 ? -10.445 -5.777 19.781 1.00 86.06 192 PHE A CA 1
ATOM 1571 C C . PHE A 1 192 ? -11.917 -6.208 19.803 1.00 86.06 192 PHE A C 1
ATOM 1573 O O . PHE A 1 192 ? -12.571 -6.112 20.842 1.00 86.06 192 PHE A O 1
ATOM 1580 N N . VAL A 1 193 ? -12.447 -6.728 18.693 1.00 84.12 193 VAL A N 1
ATOM 1581 C CA . VAL A 1 193 ? -13.830 -7.216 18.604 1.00 84.12 193 VAL A CA 1
ATOM 1582 C C . VAL A 1 193 ? -14.059 -8.370 19.578 1.00 84.12 193 VAL A C 1
ATOM 1584 O O . VAL A 1 193 ? -15.075 -8.376 20.271 1.00 84.12 193 VAL A O 1
ATOM 1587 N N . ARG A 1 194 ? -13.111 -9.307 19.701 1.00 84.19 194 ARG A N 1
ATOM 1588 C CA . ARG A 1 194 ? -13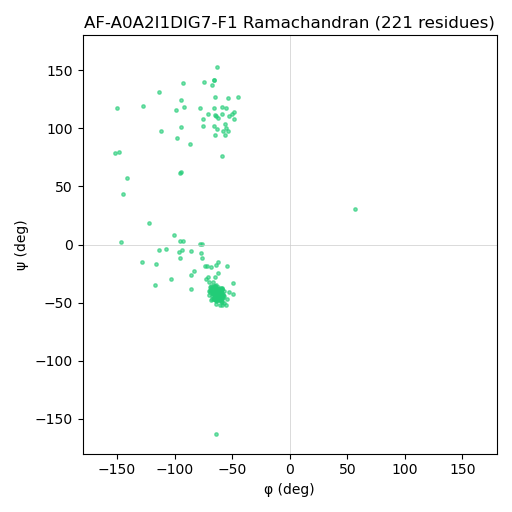.181 -10.407 20.678 1.00 84.19 194 ARG A CA 1
ATOM 1589 C C . ARG A 1 194 ? -13.187 -9.893 22.119 1.00 84.19 194 ARG A C 1
ATOM 1591 O O . ARG A 1 194 ? -13.994 -10.361 22.922 1.00 84.19 194 ARG A O 1
ATOM 1598 N N . LEU A 1 195 ? -12.333 -8.921 22.448 1.00 84.62 195 LEU A N 1
ATOM 1599 C CA . LEU A 1 195 ? -12.297 -8.289 23.772 1.00 84.62 195 LEU A CA 1
ATOM 1600 C C . LEU A 1 195 ? -13.621 -7.585 24.083 1.00 84.62 195 LEU A C 1
ATOM 1602 O O . LEU A 1 195 ? -14.181 -7.753 25.169 1.00 84.62 195 LEU A O 1
ATOM 1606 N N . MET A 1 196 ? -14.145 -6.826 23.122 1.00 80.50 196 MET A N 1
ATOM 1607 C CA . MET A 1 196 ? -15.429 -6.145 23.250 1.00 80.50 196 MET A CA 1
ATOM 1608 C C . MET A 1 196 ? -16.582 -7.129 23.423 1.00 80.50 196 MET A C 1
ATOM 1610 O O . MET A 1 196 ? -17.428 -6.908 24.282 1.00 80.50 196 MET A O 1
ATOM 1614 N N . ASP A 1 197 ? -16.614 -8.221 22.658 1.00 81.44 197 ASP A N 1
ATOM 1615 C CA . ASP A 1 197 ? -17.648 -9.251 22.780 1.00 81.44 197 ASP A CA 1
ATOM 1616 C C . ASP A 1 197 ? -17.613 -9.899 24.170 1.00 81.44 197 ASP A C 1
ATOM 1618 O O . ASP A 1 197 ? -18.652 -10.037 24.806 1.00 81.44 197 ASP A O 1
ATOM 1622 N N . GLN A 1 198 ? -16.428 -10.179 24.725 1.00 81.06 198 GLN A N 1
ATOM 1623 C CA . GLN A 1 198 ? -16.296 -10.670 26.103 1.00 81.06 198 GLN A CA 1
ATOM 1624 C C . GLN A 1 198 ? -16.791 -9.656 27.144 1.00 81.06 198 GLN A C 1
ATOM 1626 O O . GLN A 1 198 ? -17.504 -10.033 28.077 1.00 81.06 198 GLN A O 1
ATOM 1631 N N . ALA A 1 199 ? -16.441 -8.377 26.987 1.00 76.88 199 ALA A N 1
ATOM 1632 C CA . ALA A 1 199 ? -16.843 -7.318 27.911 1.00 76.88 199 ALA A CA 1
ATOM 1633 C C . ALA A 1 199 ? -18.347 -6.995 27.834 1.00 76.88 199 ALA A C 1
ATOM 1635 O O . ALA A 1 199 ? -18.956 -6.632 28.842 1.00 76.88 199 ALA A O 1
ATOM 1636 N N . LEU A 1 200 ? -18.948 -7.141 26.649 1.00 73.19 200 LEU A N 1
ATOM 1637 C CA . LEU A 1 200 ? -20.353 -6.843 26.371 1.00 73.19 200 LEU A CA 1
ATOM 1638 C C . LEU A 1 200 ? -21.276 -8.065 26.468 1.00 73.19 200 LEU A C 1
ATOM 1640 O O . LEU A 1 200 ? -22.492 -7.893 26.550 1.00 73.19 200 LEU A O 1
ATOM 1644 N N . LYS A 1 201 ? -20.739 -9.291 26.544 1.00 75.19 201 LYS A N 1
ATOM 1645 C CA . LYS A 1 201 ? -21.512 -10.533 26.723 1.00 75.19 201 LYS A CA 1
ATOM 1646 C C . LYS A 1 201 ? -22.528 -10.470 27.873 1.00 75.19 201 LYS A C 1
ATOM 1648 O O . LYS A 1 201 ? -23.663 -10.903 27.660 1.00 75.19 201 LYS A O 1
ATOM 1653 N N . PRO A 1 202 ? -22.206 -9.902 29.058 1.00 71.50 202 PRO A N 1
ATOM 1654 C CA . PRO A 1 202 ? -23.186 -9.737 30.137 1.00 71.50 202 PRO A CA 1
ATOM 1655 C C . PRO A 1 202 ? -24.359 -8.818 29.762 1.00 71.50 202 PRO A C 1
ATOM 1657 O O . PRO A 1 202 ? -25.451 -8.959 30.305 1.00 71.50 202 PRO A O 1
ATOM 1660 N N . TYR A 1 203 ? -24.144 -7.914 28.806 1.00 63.84 203 TYR A N 1
ATOM 1661 C CA . TYR A 1 203 ? -25.080 -6.885 28.352 1.00 63.84 203 TYR A CA 1
ATOM 1662 C C . TYR A 1 203 ? -25.795 -7.254 27.036 1.00 63.84 203 TYR A C 1
ATOM 1664 O O . TYR A 1 203 ? -26.522 -6.435 26.483 1.00 63.84 203 TYR A O 1
ATOM 1672 N N . ARG A 1 204 ? -25.637 -8.499 26.549 1.00 62.12 204 ARG A N 1
ATOM 1673 C CA . ARG A 1 204 ? -26.265 -9.041 25.321 1.00 62.12 204 ARG A CA 1
ATOM 1674 C C . ARG A 1 204 ? -25.978 -8.244 24.039 1.00 62.12 204 ARG A C 1
ATOM 1676 O O . ARG A 1 204 ? -26.800 -8.247 23.125 1.00 62.12 204 ARG A O 1
ATOM 1683 N N . VAL A 1 205 ? -24.817 -7.602 23.943 1.00 62.69 205 VAL A N 1
ATOM 1684 C CA . VAL A 1 205 ? -24.389 -6.904 22.721 1.00 62.69 205 VAL A CA 1
ATOM 1685 C C . VAL A 1 205 ? -23.190 -7.601 22.114 1.00 62.69 205 VAL A C 1
ATOM 1687 O O . VAL A 1 205 ? -22.234 -7.911 22.816 1.00 62.69 205 VAL A O 1
ATOM 1690 N N . SER A 1 206 ? -23.264 -7.852 20.805 1.00 63.66 206 SER A N 1
ATOM 1691 C CA . SER A 1 206 ? -22.210 -8.527 20.053 1.00 63.66 206 SER A CA 1
ATOM 1692 C C . SER A 1 206 ? -21.810 -7.717 18.825 1.00 63.66 206 SER A C 1
ATOM 1694 O O . SER A 1 206 ? -22.616 -7.476 17.920 1.00 63.66 206 SER A O 1
ATOM 1696 N N . LEU A 1 207 ? -20.537 -7.322 18.791 1.00 64.38 207 LEU A N 1
ATOM 1697 C CA . LEU A 1 207 ? -19.925 -6.638 17.648 1.00 64.38 207 LEU A CA 1
ATOM 1698 C C . LEU A 1 207 ? -19.601 -7.601 16.490 1.00 64.38 207 LEU A C 1
ATOM 1700 O O . LEU A 1 207 ? -19.356 -7.150 15.371 1.00 64.38 207 LEU A O 1
ATOM 1704 N N . LEU A 1 208 ? -19.678 -8.917 16.729 1.00 64.69 208 LEU A N 1
ATOM 1705 C CA . LEU A 1 208 ? -19.441 -9.967 15.728 1.00 64.69 208 LEU A CA 1
ATOM 1706 C C . LEU A 1 208 ? -20.456 -9.949 14.575 1.00 64.69 208 LEU A C 1
ATOM 1708 O O . LEU A 1 208 ? -20.210 -10.531 13.524 1.00 64.69 208 LEU A O 1
ATOM 1712 N N . SER A 1 209 ? -21.599 -9.284 14.760 1.00 58.31 209 SER A N 1
ATOM 1713 C CA . SER A 1 209 ? -22.610 -9.109 13.711 1.00 58.31 209 SER A CA 1
ATOM 1714 C C . SER A 1 209 ? -22.185 -8.130 12.606 1.00 58.31 209 SER A C 1
ATOM 1716 O O . SER A 1 209 ? -22.774 -8.150 11.528 1.00 58.31 209 SER A O 1
ATOM 1718 N N . ILE A 1 210 ? -21.179 -7.284 12.863 1.00 56.34 210 ILE A N 1
ATOM 1719 C CA . ILE A 1 210 ? -20.779 -6.172 11.981 1.00 56.34 210 ILE A CA 1
ATOM 1720 C C . ILE A 1 210 ? -19.352 -6.362 11.458 1.00 56.34 210 ILE A C 1
ATOM 1722 O O . ILE A 1 210 ? -19.080 -6.065 10.295 1.00 56.34 210 ILE A O 1
ATOM 1726 N N . VAL A 1 211 ? -18.461 -6.930 12.273 1.00 57.22 211 VAL A N 1
ATOM 1727 C CA . VAL A 1 211 ? -17.176 -7.461 11.806 1.00 57.22 211 VAL A CA 1
ATOM 1728 C C . VAL A 1 211 ? -17.222 -8.976 11.960 1.00 57.22 211 VAL A C 1
ATOM 1730 O O . VAL A 1 211 ? -17.028 -9.471 13.074 1.00 57.22 211 VAL A O 1
ATOM 1733 N N . PRO A 1 212 ? -17.524 -9.729 10.886 1.00 56.53 212 PRO A N 1
ATOM 1734 C CA . PRO A 1 212 ? -17.370 -11.169 10.934 1.00 56.53 212 PRO A CA 1
ATOM 1735 C C . PRO A 1 212 ? -15.883 -11.455 11.124 1.00 56.53 212 PRO A C 1
ATOM 1737 O O . PRO A 1 212 ? -15.078 -11.191 10.236 1.00 56.53 212 PRO 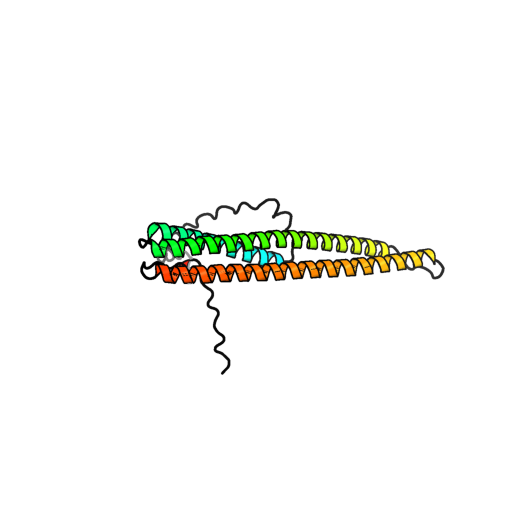A O 1
ATOM 1740 N N . VAL A 1 213 ? -15.525 -11.962 12.302 1.00 56.50 213 VAL A N 1
ATOM 1741 C CA . VAL A 1 213 ? -14.196 -12.521 12.540 1.00 56.50 213 VAL A CA 1
ATOM 1742 C C . VAL A 1 213 ? -14.102 -13.739 11.635 1.00 56.50 213 VAL A C 1
ATOM 1744 O O . VAL A 1 213 ? -14.837 -14.713 11.832 1.00 56.50 213 VAL A O 1
ATOM 1747 N N . GLU A 1 214 ? -13.248 -13.672 10.617 1.00 53.06 214 GLU A N 1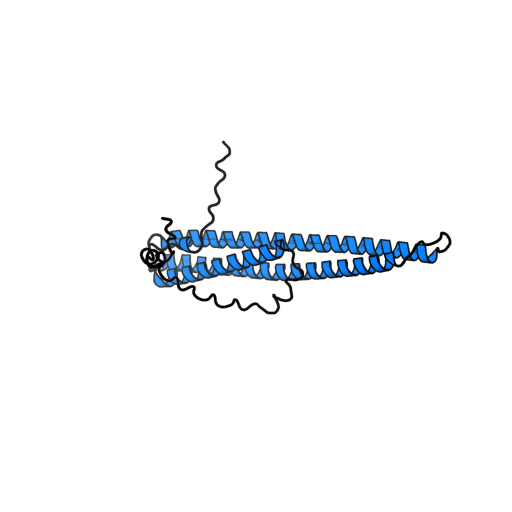
ATOM 1748 C CA . GLU A 1 214 ? -12.926 -14.848 9.823 1.00 53.06 214 GLU A CA 1
ATOM 1749 C C . GLU A 1 214 ? -12.348 -15.871 10.797 1.00 53.06 214 GLU A C 1
ATOM 1751 O O . GLU A 1 214 ? -11.318 -15.652 11.440 1.00 53.06 214 GLU A O 1
ATOM 1756 N N . LYS A 1 215 ? -13.084 -16.966 11.012 1.00 47.22 215 LYS A N 1
ATOM 1757 C CA . LYS A 1 215 ? -12.554 -18.082 11.778 1.00 47.22 215 LYS A CA 1
ATOM 1758 C C . LYS A 1 215 ? -11.367 -18.576 10.970 1.00 47.22 215 LYS A C 1
ATOM 1760 O O . LYS A 1 215 ? -11.557 -19.139 9.897 1.00 47.22 215 LYS A O 1
ATOM 1765 N N . THR A 1 216 ? -10.161 -18.346 11.473 1.00 43.16 216 THR A N 1
ATOM 1766 C CA . THR A 1 216 ? -9.022 -19.185 11.141 1.00 43.16 216 THR A CA 1
ATOM 1767 C C . THR A 1 216 ? -9.467 -20.601 11.467 1.00 43.16 216 THR A C 1
ATOM 1769 O O . THR A 1 216 ? -9.527 -20.979 12.635 1.00 43.16 216 THR A O 1
ATOM 1772 N N . GLU A 1 217 ? -9.907 -21.341 10.450 1.00 41.62 217 GLU A N 1
ATOM 1773 C CA . GLU A 1 217 ? -10.062 -22.781 10.548 1.00 41.62 217 GLU A CA 1
ATOM 1774 C C . GLU A 1 217 ? -8.686 -23.296 10.959 1.00 41.62 217 GLU A C 1
ATOM 1776 O O . GLU A 1 217 ? -7.715 -23.249 10.200 1.00 41.62 217 GLU A O 1
ATOM 1781 N N . GLU A 1 218 ? -8.575 -23.646 12.237 1.00 39.66 218 GLU A N 1
ATOM 1782 C CA . GLU A 1 218 ? -7.435 -24.364 12.763 1.00 39.66 218 GLU A CA 1
ATOM 1783 C C . GLU A 1 218 ? -7.273 -25.606 11.889 1.00 39.66 218 GLU A C 1
ATOM 1785 O O . GLU A 1 218 ? -8.220 -26.361 11.669 1.00 39.66 218 GLU A O 1
ATOM 1790 N N . ASN A 1 219 ? -6.068 -25.771 11.346 1.00 38.88 219 ASN A N 1
ATOM 1791 C CA . ASN A 1 219 ? -5.612 -26.984 10.689 1.00 38.88 219 ASN A CA 1
ATOM 1792 C C . ASN A 1 219 ? -5.676 -28.163 11.682 1.00 38.88 219 ASN A C 1
ATOM 1794 O O . ASN A 1 219 ? -4.651 -28.619 12.178 1.00 38.88 219 ASN A O 1
ATOM 1798 N N . GLU A 1 220 ? -6.866 -28.688 11.947 1.00 38.09 220 GLU A N 1
ATOM 1799 C CA . GLU A 1 220 ? -7.094 -30.041 12.451 1.00 38.09 220 GLU A CA 1
ATOM 1800 C C . GLU A 1 220 ? -7.366 -30.956 11.250 1.00 38.09 220 GLU A C 1
ATOM 1802 O O . GLU A 1 220 ? -8.445 -31.510 11.065 1.00 38.09 220 GLU A O 1
ATOM 1807 N N . ALA A 1 221 ? -6.375 -31.071 10.369 1.00 36.69 221 ALA A N 1
ATOM 1808 C CA . ALA A 1 221 ? -6.396 -32.030 9.269 1.00 36.69 221 ALA A CA 1
ATOM 1809 C C . ALA A 1 221 ? -4.989 -32.574 8.991 1.00 36.69 221 ALA A C 1
ATOM 1811 O O . ALA A 1 221 ? -4.570 -32.662 7.845 1.00 36.69 221 ALA A O 1
ATOM 1812 N N . PHE A 1 222 ? -4.244 -32.917 10.045 1.00 39.62 222 PHE A N 1
ATOM 1813 C CA . PHE A 1 222 ? -3.091 -33.818 9.962 1.00 39.62 222 PHE A CA 1
ATOM 1814 C C . PHE A 1 222 ? -2.963 -34.602 11.274 1.00 39.62 222 PHE A C 1
ATOM 1816 O O . PHE A 1 222 ? -2.151 -34.286 12.142 1.00 39.62 222 PHE A O 1
ATOM 1823 N N . THR A 1 223 ? -3.784 -35.643 11.387 1.00 40.50 223 THR A N 1
ATOM 1824 C CA . THR A 1 223 ? -3.490 -36.870 12.141 1.00 40.50 223 THR A CA 1
ATOM 1825 C C . THR A 1 223 ? -3.754 -38.051 11.234 1.00 40.50 223 THR A C 1
ATOM 1827 O O . THR A 1 223 ? -4.845 -38.043 10.618 1.00 40.50 223 THR A O 1
#

Radius of gyration: 30.68 Å; Cα contacts (8 Å, |Δi|>4): 124; chains: 1; bounding box: 98×51×80 Å

Mean predicted aligned error: 15.13 Å

Solvent-accessible surface area (backbone atoms only — not comparable to full-atom values): 13231 Å² total; per-residue (Å²): 142,84,86,86,85,81,93,84,85,74,79,86,75,68,74,83,75,75,74,85,73,80,82,74,76,76,72,76,74,72,77,74,79,72,56,73,82,56,71,81,51,65,91,75,58,53,73,67,59,49,51,52,51,52,52,47,53,54,49,53,53,51,47,52,52,54,54,53,51,49,51,50,43,48,72,75,69,48,81,51,66,70,59,37,52,55,53,50,47,52,51,53,52,50,51,51,51,45,51,52,43,46,54,54,40,51,56,39,51,52,51,29,52,53,30,48,51,51,25,51,49,32,52,50,53,37,50,50,46,51,50,57,54,63,70,56,65,92,76,56,95,83,44,58,69,61,52,52,53,51,51,54,44,52,51,54,38,52,52,36,50,53,51,26,51,52,31,49,52,55,26,52,54,39,54,53,52,40,51,53,46,46,53,51,44,51,49,55,48,46,54,48,44,52,52,47,29,65,73,26,50,91,71,78,45,65,56,58,83,78,52,72,68,78,74,76,77,72,86,85,82,85,131

Nearest PDB structures (foldseek):
  5wkq-assembly1_A  TM=4.062E-01  e=2.982E-02  Shigella flexneri
  8qb9-assembly1_A  TM=3.480E-01  e=1.089E-01  Saccharomyces cerevisiae
  5xg2-assembly1_A  TM=3.888E-01  e=1.648E-01  Pyrococcus yayanosii CH1
  5c22-assembly3_C  TM=3.266E-01  e=4.643E-01  Escherichia coli
  3zx6-assembly1_B  TM=3.661E-01  e=3.325E+00  Archaeoglobus fulgidus DSM 4304

Organism: NCBI:txid187490

pLDDT: mean 74.11, std 19.39, range [34.38, 95.38]

Secondary structure (DSSP, 8-state):
--PPPP----STTSGGG------------------HHHHTTTTSS-HHHHHHHHHHHHHHHHHHHHHHHHHHHHHHT---HHHHHHHHHHHHHHHHHHHHHHHHHHHHHHHHHHHHHHHHHHHHHHHHHHHHHHH-----TT-HHHHHHHHHHHHHHHHHHHHHHHHHHHHHHHHHHHHHHHHHHHHHHHHHHHHHHHHHGGGT--GGGTS------------